Protein AF-A0A0R3PA87-F1 (afdb_monomer_lite)

Secondary structure (DSSP, 8-state):
-PPP----------GGGS-S---HHHH-TT-GGGG------SSB-HHHHHHHHHHHHHHHHHTTTS----B-HHHHHHH-TTTBSS----SSS--SSS-HHHHHHHHTB-B-HHHHHHHHHHT---B---TTT--SSS---SPP-B-SS--SSSPBTT-HHHHHHHHHHHHHH-SS----S---------TTHHHHHHHS-----GGG-

Radius of gyration: 20.93 Å; chains: 1; bounding box: 81×44×45 Å

Sequence (209 aa):
MRKTKSKATGIIQDDSTIAESFDARAQRPDCPSIHSTRDQSACGSCWAIATAEAITDHICTASKGLHQVVISTDDILSCCTSCGNGCALPSDNILRNNSVILIAAFRCNGGYPYKAWYYCVNTGVVTGGNYTSQTGCKPYTFPPCDYHISATHYVVCGDRKQKKGAHRKVIKQTVRICARSTIQPLTRTTRTTVIDTVFCKQNTDPSFK

InterPro domains:
  IPR000169 Cysteine peptidase, cysteine active site [PS00139] (40-51)
  IPR000668 Peptidase C1A, papain C-terminal [PF00112] (19-171)
  IPR000668 Peptidase C1A, papain C-terminal [SM00645] (18-208)
  IPR013128 Peptidase C1A [PTHR12411] (21-175)
  IPR038765 Papain-like cysteine peptidase superfamily [SSF54001] (15-157)

Organism: Angiostrongylus costaricensis (NCBI:txid334426)

Foldseek 3Di:
DDDDDDDDPDPPPPCVPDDPDDDVCVVQVLAVLSVDDAAPFLFQLCLLQVLQSVVQRVVCVVVVSLDRFGFASVQLLQVLQQWAQDHNDPPDDPPDDDCSLVSSRRRSVGGHNVSSNVCCVQQNTATEDDCVVRDTQAHDQADHADEPDDDDDHHHGPDPVSVVVSVVRCVVRDDDDHGGRDDDPPDDDDRDVCRRCNRRVDPPDPPPD

pLDDT: mean 71.18, std 21.8, range [29.02, 97.56]

Structure (mmCIF, N/CA/C/O backbone):
data_AF-A0A0R3PA87-F1
#
_entry.id   AF-A0A0R3PA87-F1
#
loop_
_atom_site.group_PDB
_atom_site.id
_atom_site.type_symbol
_atom_site.label_atom_id
_atom_site.label_alt_id
_atom_site.label_comp_id
_atom_site.label_asym_id
_atom_site.label_entity_id
_atom_site.label_seq_id
_atom_site.pdbx_PDB_ins_code
_atom_site.Cartn_x
_atom_site.Cartn_y
_atom_site.Cartn_z
_atom_site.occupancy
_atom_site.B_iso_or_equiv
_atom_site.auth_seq_id
_atom_site.auth_comp_id
_atom_site.auth_asym_id
_atom_site.auth_atom_id
_atom_site.pdbx_PDB_model_num
ATOM 1 N N . MET A 1 1 ? -59.543 -7.952 -7.845 1.00 36.38 1 MET A N 1
ATOM 2 C CA . MET A 1 1 ? -58.504 -8.933 -8.235 1.00 36.38 1 MET A CA 1
ATOM 3 C C . MET A 1 1 ? -57.212 -8.606 -7.498 1.00 36.38 1 MET A C 1
ATOM 5 O O . MET A 1 1 ? -56.717 -7.493 -7.622 1.00 36.38 1 MET A O 1
ATOM 9 N N . ARG A 1 2 ? -56.724 -9.529 -6.660 1.00 40.84 2 ARG A N 1
ATOM 10 C CA . ARG A 1 2 ? -55.486 -9.381 -5.877 1.00 40.84 2 ARG A CA 1
ATOM 11 C C . ARG A 1 2 ? -54.284 -9.480 -6.820 1.00 40.84 2 ARG A C 1
ATOM 13 O O . ARG A 1 2 ? -54.117 -10.518 -7.449 1.00 40.84 2 ARG A O 1
ATOM 20 N N . LYS A 1 3 ? -53.445 -8.444 -6.900 1.00 42.84 3 LYS A N 1
ATOM 21 C CA . LYS A 1 3 ? -52.101 -8.577 -7.478 1.00 42.84 3 LYS A CA 1
ATOM 22 C C . LYS A 1 3 ? -51.150 -9.005 -6.360 1.00 42.84 3 LYS A C 1
ATOM 24 O O . LYS A 1 3 ? -51.020 -8.337 -5.338 1.00 42.84 3 LYS A O 1
ATOM 29 N N . THR A 1 4 ? -50.596 -10.196 -6.526 1.00 43.78 4 THR A N 1
ATOM 30 C CA . THR A 1 4 ? -49.713 -10.916 -5.608 1.00 43.78 4 THR A CA 1
ATOM 31 C C . THR A 1 4 ? -48.408 -10.159 -5.363 1.00 43.78 4 THR A C 1
ATOM 33 O O . THR A 1 4 ? -47.751 -9.727 -6.307 1.00 43.78 4 THR A O 1
ATOM 36 N N . LYS A 1 5 ? -48.009 -10.037 -4.090 1.00 53.19 5 LYS A N 1
ATOM 37 C CA . LYS A 1 5 ? -46.666 -9.601 -3.687 1.00 53.19 5 LYS A CA 1
ATOM 38 C C . LYS A 1 5 ? -45.656 -10.671 -4.114 1.00 53.19 5 LYS A C 1
ATOM 40 O O . LYS A 1 5 ? -45.702 -11.774 -3.578 1.00 53.19 5 LYS A O 1
ATOM 45 N N . SER A 1 6 ? -44.742 -10.344 -5.025 1.00 44.50 6 SER A N 1
ATOM 46 C CA . SER A 1 6 ? -43.498 -11.104 -5.173 1.00 44.50 6 SER A CA 1
ATOM 47 C C . SER A 1 6 ? -42.444 -10.454 -4.283 1.00 44.50 6 SER A C 1
ATOM 49 O O . SER A 1 6 ? -42.127 -9.275 -4.430 1.00 44.50 6 SER A O 1
ATOM 51 N N . LYS A 1 7 ? -41.978 -11.209 -3.291 1.00 52.31 7 LYS A N 1
ATOM 52 C CA . LYS A 1 7 ? -40.954 -10.808 -2.329 1.00 52.31 7 LYS A CA 1
ATOM 53 C C . LYS A 1 7 ? -39.600 -11.133 -2.965 1.00 52.31 7 LYS A C 1
ATOM 55 O O . LYS A 1 7 ? -39.161 -12.275 -2.910 1.00 52.31 7 LYS A O 1
ATOM 60 N N . ALA A 1 8 ? -38.959 -10.147 -3.583 1.00 48.41 8 ALA A N 1
ATOM 61 C CA . ALA A 1 8 ? -37.540 -10.228 -3.902 1.00 48.41 8 ALA A CA 1
ATOM 62 C C . ALA A 1 8 ? -36.766 -9.659 -2.706 1.00 48.41 8 ALA A C 1
ATOM 64 O O . ALA A 1 8 ? -36.724 -8.451 -2.496 1.00 48.41 8 ALA A O 1
ATOM 65 N N . THR A 1 9 ? -36.204 -10.529 -1.871 1.00 54.16 9 THR A N 1
ATOM 66 C CA . THR A 1 9 ? -35.189 -10.159 -0.875 1.00 54.16 9 THR A CA 1
ATOM 67 C C . THR A 1 9 ? -33.866 -9.917 -1.592 1.00 54.16 9 THR A C 1
ATOM 69 O O . THR A 1 9 ? -32.996 -10.779 -1.630 1.00 54.16 9 THR A O 1
ATOM 72 N N . GLY A 1 10 ? -33.746 -8.741 -2.195 1.00 54.03 10 GLY A N 1
ATOM 73 C CA . GLY A 1 10 ? -32.482 -8.121 -2.563 1.00 54.03 10 GLY A CA 1
ATOM 74 C C . GLY A 1 10 ? -32.516 -6.714 -1.989 1.00 54.03 10 GLY A C 1
ATOM 75 O O . GLY A 1 10 ? -33.524 -6.026 -2.144 1.00 54.03 10 GLY A O 1
ATOM 76 N N . ILE A 1 11 ? -31.474 -6.303 -1.268 1.00 56.62 11 ILE A N 1
ATOM 77 C CA . ILE A 1 11 ? -31.339 -4.903 -0.865 1.00 56.62 11 ILE A CA 1
ATOM 78 C C . ILE A 1 11 ? -31.103 -4.124 -2.161 1.00 56.62 11 ILE A C 1
ATOM 80 O O . ILE A 1 11 ? -29.984 -4.070 -2.658 1.00 56.62 11 ILE A O 1
ATOM 84 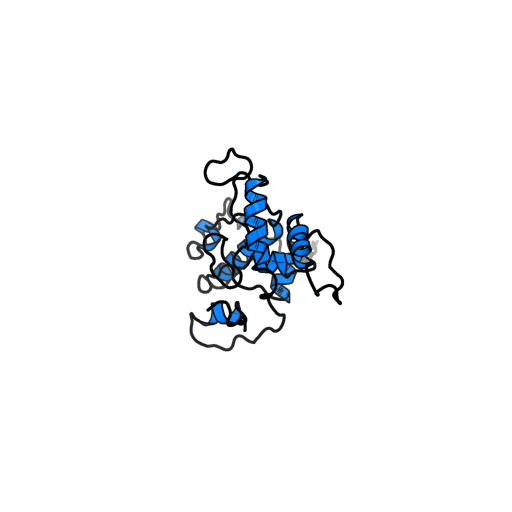N N . ILE A 1 12 ? -32.172 -3.598 -2.757 1.00 60.22 12 ILE A N 1
ATOM 85 C CA . ILE A 1 12 ? -32.054 -2.512 -3.723 1.00 60.22 12 ILE A CA 1
ATOM 86 C C . ILE A 1 12 ? -31.697 -1.305 -2.868 1.00 60.22 12 ILE A C 1
ATOM 88 O O . ILE A 1 12 ? -32.521 -0.832 -2.084 1.00 60.22 12 ILE A O 1
ATOM 92 N N . GLN A 1 13 ? -30.428 -0.914 -2.914 1.00 67.88 13 GLN A N 1
ATOM 93 C CA . GLN A 1 13 ? -29.962 0.283 -2.240 1.00 67.88 13 GLN A CA 1
ATOM 94 C C . GLN A 1 13 ? -30.651 1.464 -2.927 1.00 67.88 13 GLN A C 1
ATOM 96 O O . GLN A 1 13 ? -30.638 1.567 -4.149 1.00 67.88 13 GLN A O 1
ATOM 101 N N . ASP A 1 14 ? -31.367 2.269 -2.151 1.00 77.25 14 ASP A N 1
ATOM 102 C CA . ASP A 1 14 ? -32.051 3.446 -2.667 1.00 77.25 14 ASP A CA 1
ATOM 103 C C . ASP A 1 14 ? -30.995 4.489 -3.042 1.00 77.25 14 ASP A C 1
ATOM 105 O O . ASP A 1 14 ? -30.403 5.132 -2.169 1.00 77.25 14 ASP A O 1
ATOM 109 N N . ASP A 1 15 ? -30.737 4.618 -4.342 1.00 76.38 15 ASP A N 1
ATOM 110 C CA . ASP A 1 15 ? -29.722 5.517 -4.893 1.00 76.38 15 ASP A CA 1
ATOM 111 C C . ASP A 1 15 ? -29.968 6.988 -4.513 1.00 76.38 15 ASP A C 1
ATOM 113 O O . ASP A 1 15 ? -29.024 7.774 -4.513 1.00 76.38 15 ASP A O 1
ATOM 117 N N . SER A 1 16 ? -31.189 7.368 -4.094 1.00 77.19 16 SER A N 1
ATOM 118 C CA . SER A 1 16 ? -31.479 8.726 -3.597 1.00 77.19 16 SER A CA 1
ATOM 119 C C . SER A 1 16 ? -30.732 9.087 -2.305 1.00 77.19 16 SER A C 1
ATOM 121 O O . SER A 1 16 ? -30.657 10.259 -1.935 1.00 77.19 16 SER A O 1
ATOM 123 N N . THR A 1 17 ? -30.151 8.092 -1.626 1.00 85.25 17 THR A N 1
ATOM 124 C CA . THR A 1 17 ? -29.367 8.266 -0.394 1.00 85.25 17 THR A CA 1
ATOM 125 C C . THR A 1 17 ? -27.857 8.379 -0.630 1.00 85.25 17 THR A C 1
ATOM 127 O O . THR A 1 17 ? -27.113 8.660 0.312 1.00 85.25 17 THR A O 1
ATOM 130 N N . ILE A 1 18 ? -27.385 8.175 -1.865 1.00 88.31 18 ILE A N 1
ATOM 131 C CA . ILE A 1 18 ? -25.967 8.284 -2.227 1.00 88.31 18 ILE A CA 1
ATOM 132 C C . ILE A 1 18 ? -25.680 9.724 -2.660 1.00 88.31 18 ILE A C 1
ATOM 134 O O . ILE A 1 18 ? -26.373 10.289 -3.501 1.00 88.31 18 ILE A O 1
ATOM 138 N N . ALA A 1 19 ? -24.648 10.333 -2.077 1.00 90.50 19 ALA A N 1
ATOM 139 C CA . ALA A 1 19 ? -24.252 11.692 -2.424 1.00 90.50 19 ALA A CA 1
ATOM 140 C C . ALA A 1 19 ? -23.732 11.781 -3.871 1.00 90.50 19 ALA A C 1
ATOM 142 O O . ALA A 1 19 ? -23.000 10.903 -4.325 1.00 90.50 19 ALA A O 1
ATOM 143 N N . GLU A 1 20 ? -24.039 12.887 -4.557 1.00 92.56 20 GLU A N 1
ATOM 144 C CA . GLU A 1 20 ? -23.544 13.183 -5.913 1.00 92.56 20 GLU A CA 1
ATOM 145 C C . GLU A 1 20 ? -22.006 13.230 -5.983 1.00 92.56 20 GLU A C 1
ATOM 147 O O . GLU A 1 20 ? -21.406 12.897 -7.003 1.00 92.56 20 GLU A O 1
ATOM 152 N N . SER A 1 21 ? -21.351 13.606 -4.882 1.00 95.19 21 SER A N 1
ATOM 153 C CA . SER A 1 21 ? -19.898 13.572 -4.749 1.00 95.19 21 SER A CA 1
ATOM 154 C C . SER A 1 21 ? -19.482 13.038 -3.383 1.00 95.19 21 SER A C 1
ATOM 156 O O . SER A 1 21 ? -20.155 13.250 -2.372 1.00 95.19 21 SER A O 1
ATOM 158 N N . PHE A 1 22 ? -18.351 12.338 -3.353 1.00 94.62 22 PHE A N 1
ATOM 159 C CA . PHE A 1 22 ? -17.768 11.807 -2.130 1.00 94.62 22 PHE A CA 1
ATOM 160 C C . PHE A 1 22 ? -16.245 11.865 -2.218 1.00 94.62 22 PHE A C 1
ATOM 162 O O . PHE A 1 22 ? -15.646 11.334 -3.151 1.00 94.62 22 PHE A O 1
ATOM 169 N N . ASP A 1 23 ? -15.621 12.482 -1.217 1.00 96.50 23 ASP A N 1
ATOM 170 C CA . ASP A 1 23 ? -14.173 12.469 -1.035 1.00 96.50 23 ASP A CA 1
ATOM 171 C C . ASP A 1 23 ? -13.853 11.871 0.336 1.00 96.50 23 ASP A C 1
ATOM 173 O O . ASP A 1 23 ? -14.148 12.469 1.375 1.00 96.50 23 ASP A O 1
ATOM 177 N N . ALA A 1 24 ? -13.233 10.690 0.346 1.00 95.69 24 ALA A N 1
ATOM 178 C CA . ALA A 1 24 ? -12.865 9.997 1.577 1.00 95.69 24 ALA A CA 1
ATOM 179 C C . ALA A 1 24 ? -11.958 10.851 2.479 1.00 95.69 24 ALA A C 1
ATOM 181 O O . ALA A 1 24 ? -12.069 10.770 3.700 1.00 95.69 24 ALA A O 1
ATOM 182 N N . ARG A 1 25 ? -11.121 11.717 1.894 1.00 96.50 25 ARG A N 1
ATOM 183 C CA . ARG A 1 25 ? -10.221 12.624 2.623 1.00 96.50 25 ARG A CA 1
ATOM 184 C C . ARG A 1 25 ? -10.994 13.671 3.418 1.00 96.50 25 ARG A C 1
ATOM 186 O O . ARG A 1 25 ? -10.628 13.997 4.540 1.00 96.50 25 ARG A O 1
ATOM 193 N N . ALA A 1 26 ? -12.086 14.183 2.849 1.00 96.06 26 ALA A N 1
ATOM 194 C CA . ALA A 1 26 ? -12.949 15.146 3.527 1.00 96.06 26 ALA A CA 1
ATOM 195 C C . ALA A 1 26 ? -13.774 14.483 4.638 1.00 96.06 26 ALA A C 1
ATOM 197 O 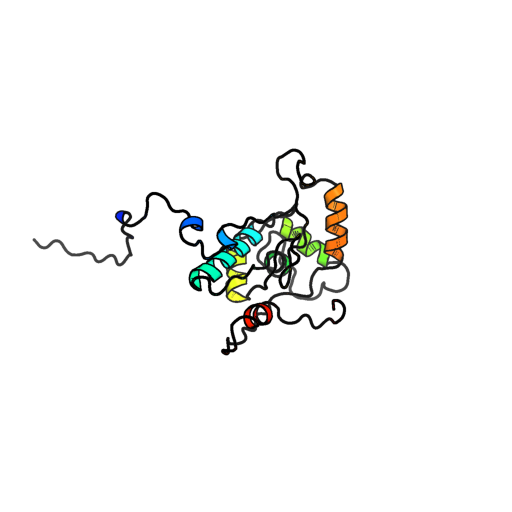O . ALA A 1 26 ? -14.034 15.094 5.671 1.00 96.06 26 ALA A O 1
ATOM 198 N N . GLN A 1 27 ? -14.174 13.228 4.431 1.00 95.38 27 GLN A N 1
ATOM 199 C CA . GLN A 1 27 ? -15.029 12.499 5.368 1.00 95.38 27 GLN A CA 1
ATOM 200 C C . GLN A 1 27 ? -14.258 11.868 6.526 1.00 95.38 27 GLN A C 1
ATOM 202 O O . GLN A 1 27 ? -14.824 11.674 7.600 1.00 95.38 27 GLN A O 1
ATOM 207 N N . ARG A 1 28 ? -12.976 11.547 6.323 1.00 94.69 28 ARG A N 1
ATOM 208 C CA . ARG A 1 28 ? -12.102 10.897 7.307 1.00 94.69 28 ARG A CA 1
ATOM 209 C C . ARG A 1 28 ? -10.821 11.702 7.567 1.00 94.69 28 ARG A C 1
ATOM 211 O O . ARG A 1 28 ? -9.722 11.172 7.394 1.00 94.69 28 ARG A O 1
ATOM 218 N N . PRO A 1 29 ? -10.933 12.961 8.040 1.00 95.62 29 PRO A N 1
ATOM 219 C CA . PRO A 1 29 ? -9.766 13.771 8.396 1.00 95.62 29 PRO A CA 1
ATOM 220 C C . PRO A 1 29 ? -8.985 13.184 9.587 1.00 95.62 29 PRO A C 1
ATOM 222 O O . PRO A 1 29 ? -7.829 13.531 9.810 1.00 95.62 29 PRO A O 1
ATOM 225 N N . ASP A 1 30 ? -9.602 12.271 10.346 1.00 95.56 30 ASP A N 1
ATOM 226 C CA . ASP A 1 30 ? -8.991 11.493 11.426 1.00 95.56 30 ASP A CA 1
ATOM 227 C C . ASP A 1 30 ? -8.049 10.380 10.930 1.00 95.56 30 ASP A C 1
ATOM 229 O O . ASP A 1 30 ? -7.413 9.711 11.747 1.00 95.56 30 ASP A O 1
ATOM 233 N N . CYS A 1 31 ? -7.944 10.176 9.613 1.00 96.56 31 CYS A N 1
ATOM 234 C CA . CYS A 1 31 ? -7.134 9.133 8.993 1.00 96.56 31 CYS A CA 1
ATOM 235 C C . CYS A 1 31 ? -6.099 9.719 8.019 1.00 96.56 31 CYS A C 1
ATOM 237 O O . CYS A 1 31 ? -6.359 9.813 6.818 1.00 96.56 31 CYS A O 1
ATOM 239 N N . PRO A 1 32 ? -4.882 10.048 8.502 1.00 95.50 32 PRO A N 1
ATOM 240 C CA . PRO A 1 32 ? -3.830 10.649 7.678 1.00 95.50 32 PRO A CA 1
ATOM 241 C C . PRO A 1 32 ? -3.417 9.800 6.470 1.00 95.50 32 PRO A C 1
ATOM 243 O O . PRO A 1 32 ? -2.934 10.337 5.476 1.00 95.50 32 PRO A O 1
ATOM 246 N N . SER A 1 33 ? -3.605 8.480 6.543 1.00 95.06 33 SER A N 1
ATOM 247 C CA . SER A 1 33 ? -3.246 7.553 5.468 1.00 95.06 33 SER A CA 1
ATOM 248 C C . SER A 1 33 ? -4.004 7.819 4.165 1.00 95.06 33 SER A C 1
ATOM 250 O O . SER A 1 33 ? -3.393 7.738 3.102 1.00 95.06 33 SER A O 1
ATOM 252 N N . ILE A 1 34 ? -5.260 8.274 4.243 1.00 97.00 34 ILE A N 1
ATOM 253 C CA . ILE A 1 34 ? -6.123 8.554 3.078 1.00 97.00 34 ILE A CA 1
ATOM 254 C C . ILE A 1 34 ? -5.610 9.774 2.287 1.00 97.00 34 ILE A C 1
ATOM 256 O O . ILE A 1 34 ? -5.894 9.944 1.103 1.00 97.00 34 ILE A O 1
ATOM 260 N N . HIS A 1 35 ? -4.825 10.640 2.934 1.00 95.38 35 HIS A N 1
ATOM 261 C CA . HIS A 1 35 ? -4.175 11.789 2.300 1.00 95.38 35 HIS A CA 1
ATOM 262 C C . HIS A 1 35 ? -2.788 11.456 1.740 1.00 95.38 35 HIS A C 1
ATOM 264 O O . HIS A 1 35 ? -2.181 12.292 1.071 1.00 95.38 35 HIS A O 1
ATOM 270 N N . SER A 1 36 ? -2.254 10.276 2.055 1.00 92.69 36 SER A N 1
ATOM 271 C CA . SER A 1 36 ? -0.900 9.894 1.679 1.00 92.69 36 SER A CA 1
ATOM 272 C C . SER A 1 36 ? -0.859 9.276 0.284 1.00 92.69 36 SER A C 1
ATOM 274 O O . SER A 1 36 ? -1.814 8.661 -0.179 1.00 92.69 36 SER A O 1
ATOM 276 N N . THR A 1 37 ? 0.268 9.440 -0.400 1.00 93.25 37 THR A N 1
ATOM 277 C CA . THR A 1 37 ? 0.536 8.803 -1.693 1.00 93.25 37 THR A CA 1
ATOM 278 C C . THR A 1 37 ? 1.869 8.076 -1.606 1.00 93.25 37 THR A C 1
ATOM 280 O O . THR A 1 37 ? 2.828 8.602 -1.029 1.00 93.25 37 THR A O 1
ATOM 283 N N . ARG A 1 38 ? 1.943 6.859 -2.151 1.00 93.62 38 ARG A N 1
ATOM 284 C CA . ARG A 1 38 ? 3.175 6.062 -2.187 1.00 93.62 38 ARG A CA 1
ATOM 285 C C . ARG A 1 38 ? 3.721 5.945 -3.608 1.00 93.62 38 ARG A C 1
ATOM 287 O O . ARG A 1 38 ? 3.001 6.092 -4.588 1.00 93.62 38 ARG A O 1
ATOM 294 N N . ASP A 1 39 ? 5.017 5.661 -3.697 1.00 91.69 39 ASP A N 1
ATOM 295 C CA . ASP A 1 39 ? 5.737 5.469 -4.956 1.00 91.69 39 ASP A CA 1
ATOM 296 C C . ASP A 1 39 ? 6.122 3.990 -5.108 1.00 91.69 39 ASP A C 1
ATOM 298 O O . ASP A 1 39 ? 6.771 3.407 -4.234 1.00 91.69 39 ASP A O 1
ATOM 302 N N . GLN A 1 40 ? 5.719 3.380 -6.224 1.00 89.19 40 GLN A N 1
ATOM 303 C CA . GLN A 1 40 ? 6.029 1.987 -6.540 1.00 89.19 40 GLN A CA 1
ATOM 304 C C . GLN A 1 40 ? 7.459 1.755 -7.026 1.00 89.19 40 GLN A C 1
ATOM 306 O O . GLN A 1 40 ? 7.900 0.604 -7.075 1.00 89.19 40 GLN A O 1
ATOM 311 N N . SER A 1 41 ? 8.217 2.820 -7.289 1.00 88.62 41 SER A N 1
ATOM 312 C CA . SER A 1 41 ? 9.540 2.791 -7.905 1.00 88.62 41 SER A CA 1
ATOM 313 C C . SER A 1 41 ? 9.510 2.099 -9.270 1.00 88.62 41 SER A C 1
ATOM 315 O O . SER A 1 41 ? 8.453 1.825 -9.812 1.00 88.62 41 SER A O 1
ATOM 317 N N . ALA A 1 42 ? 10.660 1.738 -9.838 1.00 83.00 42 ALA A N 1
ATOM 318 C CA . ALA A 1 42 ? 10.760 0.952 -11.065 1.00 83.00 42 ALA A CA 1
ATOM 319 C C . ALA A 1 42 ? 10.444 -0.541 -10.826 1.00 83.00 42 ALA A C 1
ATOM 321 O O . ALA A 1 42 ? 11.220 -1.425 -11.191 1.00 83.00 42 ALA A O 1
ATOM 322 N N . CYS A 1 43 ? 9.307 -0.815 -10.189 1.00 82.75 43 CYS A N 1
ATOM 323 C CA . CYS A 1 43 ? 8.763 -2.134 -9.904 1.00 82.75 43 CYS A CA 1
ATOM 324 C C . CYS A 1 43 ? 7.257 -2.107 -10.196 1.00 82.75 43 CYS A C 1
ATOM 326 O O . CYS A 1 43 ? 6.543 -1.222 -9.735 1.00 82.75 43 CYS A O 1
ATOM 328 N N . GLY A 1 44 ? 6.742 -3.075 -10.957 1.00 86.75 44 GLY A N 1
ATOM 329 C CA . GLY A 1 44 ? 5.309 -3.258 -11.215 1.00 86.75 44 GLY A CA 1
ATOM 330 C C . GLY A 1 44 ? 4.563 -3.840 -10.010 1.00 86.75 44 GLY A C 1
ATOM 331 O O . GLY A 1 44 ? 3.941 -4.895 -10.110 1.00 86.75 44 GLY A O 1
ATOM 332 N N . SER A 1 45 ? 4.653 -3.172 -8.861 1.00 90.62 45 SER A N 1
ATOM 333 C CA . SER A 1 45 ? 4.071 -3.565 -7.570 1.00 90.62 45 SER A CA 1
ATOM 334 C C . SER A 1 45 ? 2.782 -2.809 -7.227 1.00 90.62 45 SER A C 1
ATOM 336 O O . SER A 1 45 ? 2.324 -2.878 -6.087 1.00 90.62 45 SER A O 1
ATOM 338 N N . CYS A 1 46 ? 2.158 -2.125 -8.193 1.00 94.06 46 CYS A N 1
ATOM 339 C CA . CYS A 1 46 ? 0.905 -1.379 -8.010 1.00 94.06 46 CYS A CA 1
ATOM 340 C C . CYS A 1 46 ? -0.186 -2.197 -7.299 1.00 94.06 46 CYS A C 1
ATOM 342 O O . CYS A 1 46 ? -0.853 -1.699 -6.399 1.00 94.06 46 CYS A O 1
ATOM 344 N N . TRP A 1 47 ? -0.312 -3.483 -7.642 1.00 94.81 47 TRP A N 1
ATOM 345 C CA . TRP A 1 47 ? -1.252 -4.419 -7.023 1.00 94.81 47 TRP A CA 1
ATOM 346 C C . TRP A 1 47 ? -1.019 -4.593 -5.512 1.00 94.81 47 TRP A C 1
ATOM 348 O O . TRP A 1 47 ? -1.977 -4.760 -4.756 1.00 94.81 47 TRP A O 1
ATOM 358 N N . ALA A 1 48 ? 0.238 -4.544 -5.066 1.00 93.56 48 ALA A N 1
ATOM 359 C CA . ALA A 1 48 ? 0.616 -4.649 -3.662 1.00 93.56 48 ALA A CA 1
ATOM 360 C C . ALA A 1 48 ? 0.464 -3.303 -2.944 1.00 93.56 48 ALA A C 1
ATOM 362 O O . ALA A 1 48 ? -0.045 -3.278 -1.827 1.00 93.56 48 ALA A O 1
ATOM 363 N N . ILE A 1 49 ? 0.852 -2.194 -3.588 1.00 95.50 49 ILE A N 1
ATOM 364 C CA . ILE A 1 49 ? 0.720 -0.842 -3.020 1.00 95.50 49 ILE A CA 1
ATOM 365 C C . ILE A 1 49 ? -0.739 -0.477 -2.804 1.00 95.50 49 ILE A C 1
ATOM 367 O O . ILE A 1 49 ? -1.098 -0.165 -1.675 1.00 95.50 49 ILE A O 1
ATOM 371 N N . ALA A 1 50 ? -1.583 -0.616 -3.827 1.00 96.81 50 ALA A N 1
ATOM 372 C CA . ALA A 1 50 ? -3.003 -0.291 -3.718 1.00 96.81 50 ALA A CA 1
ATOM 373 C C . ALA A 1 50 ? -3.691 -1.121 -2.621 1.00 96.81 50 ALA A C 1
ATOM 375 O O . ALA A 1 50 ? -4.532 -0.619 -1.881 1.00 96.81 50 ALA A O 1
ATOM 376 N N . THR A 1 51 ? -3.296 -2.391 -2.473 1.00 96.12 51 THR A N 1
ATOM 377 C CA . THR A 1 51 ? -3.800 -3.251 -1.393 1.00 96.12 51 THR A CA 1
ATOM 378 C C . THR A 1 51 ? -3.325 -2.763 -0.021 1.00 96.12 51 THR A C 1
ATOM 380 O O . THR A 1 51 ? -4.133 -2.645 0.896 1.00 96.12 51 THR A O 1
ATOM 383 N N . ALA A 1 52 ? -2.034 -2.454 0.137 1.00 96.12 52 ALA A N 1
ATOM 384 C CA . ALA A 1 52 ? -1.486 -1.961 1.398 1.00 96.12 52 ALA A CA 1
ATOM 385 C C . ALA A 1 52 ? -2.094 -0.610 1.812 1.00 96.12 52 ALA A C 1
ATOM 387 O O . ALA A 1 52 ? -2.418 -0.428 2.985 1.00 96.12 52 ALA A O 1
ATOM 388 N N . GLU A 1 53 ? -2.262 0.321 0.872 1.00 97.56 53 GLU A N 1
ATOM 389 C CA . GLU A 1 53 ? -2.889 1.630 1.095 1.00 97.56 53 GLU A CA 1
ATOM 390 C C . GLU A 1 53 ? -4.341 1.467 1.541 1.00 97.56 53 GLU A C 1
ATOM 392 O O . GLU A 1 53 ? -4.692 1.882 2.643 1.00 97.56 53 GLU A O 1
ATOM 397 N N . ALA A 1 54 ? -5.153 0.746 0.766 1.00 96.81 54 ALA A N 1
ATOM 398 C CA . ALA A 1 54 ? -6.556 0.554 1.105 1.00 96.81 54 ALA A CA 1
ATOM 399 C C . ALA A 1 54 ? -6.729 -0.151 2.461 1.00 96.81 54 ALA A C 1
ATOM 401 O O . ALA A 1 54 ? -7.519 0.292 3.289 1.00 96.81 54 ALA A O 1
ATOM 402 N N . ILE A 1 55 ? -5.968 -1.213 2.752 1.00 95.50 55 ILE A N 1
ATOM 403 C CA . ILE A 1 55 ? -6.033 -1.877 4.067 1.00 95.50 55 ILE A CA 1
ATOM 404 C C . ILE A 1 55 ? -5.645 -0.914 5.189 1.00 95.50 55 ILE A C 1
ATOM 406 O O . ILE A 1 55 ? -6.287 -0.915 6.239 1.00 95.50 55 ILE A O 1
ATOM 410 N N . THR A 1 56 ? -4.621 -0.086 4.973 1.00 95.81 56 THR A N 1
ATOM 411 C CA . THR A 1 56 ? -4.219 0.941 5.937 1.00 95.81 56 THR A CA 1
ATOM 412 C C . THR A 1 56 ? -5.387 1.882 6.251 1.00 95.81 56 THR A C 1
ATOM 414 O O . THR A 1 56 ? -5.731 2.078 7.421 1.00 95.81 56 THR A O 1
ATOM 417 N N . ASP A 1 57 ? -6.053 2.382 5.211 1.00 96.88 57 ASP A N 1
ATOM 418 C CA . ASP A 1 57 ? -7.207 3.270 5.332 1.00 96.88 57 ASP A CA 1
ATOM 419 C C . ASP A 1 57 ? -8.383 2.588 6.021 1.00 96.88 57 ASP A C 1
ATOM 421 O O . ASP A 1 57 ? -9.010 3.173 6.903 1.00 96.88 57 ASP A O 1
ATOM 425 N N . HIS A 1 58 ? -8.667 1.331 5.678 1.00 95.06 58 HIS A N 1
ATOM 426 C CA . HIS A 1 58 ? -9.735 0.550 6.293 1.00 95.06 58 HIS A CA 1
ATOM 427 C C . HIS A 1 58 ? -9.484 0.286 7.781 1.00 95.06 58 HIS A C 1
ATOM 429 O O . HIS A 1 58 ? -10.430 0.369 8.564 1.00 95.06 58 HIS A O 1
ATOM 435 N N . ILE A 1 59 ? -8.240 0.021 8.200 1.00 93.44 59 ILE A N 1
ATOM 436 C CA . ILE A 1 59 ? -7.892 -0.152 9.620 1.00 93.44 59 ILE A CA 1
ATOM 437 C C . ILE A 1 59 ? -8.171 1.139 10.394 1.00 93.44 59 ILE A C 1
ATOM 439 O O . ILE A 1 59 ? -8.842 1.105 11.432 1.00 93.44 59 ILE A O 1
ATOM 443 N N . CYS A 1 60 ? -7.730 2.285 9.876 1.00 94.88 60 CYS A N 1
ATOM 444 C CA . CYS A 1 60 ? -8.022 3.571 10.501 1.00 94.88 60 CYS A CA 1
ATOM 445 C C . CYS A 1 60 ? -9.528 3.876 10.494 1.00 94.88 60 CYS A C 1
ATOM 447 O O . CYS A 1 60 ? -10.118 4.248 11.513 1.00 94.88 60 CYS A O 1
ATOM 449 N N . THR A 1 61 ? -10.182 3.620 9.364 1.00 95.19 61 THR A N 1
ATOM 450 C CA . THR A 1 61 ? -11.598 3.903 9.149 1.00 95.19 61 THR A CA 1
ATOM 451 C C . THR A 1 61 ? -12.472 3.111 10.118 1.00 95.19 61 THR A C 1
ATOM 453 O O . THR A 1 61 ? -13.282 3.697 10.844 1.00 95.19 61 THR A O 1
ATOM 456 N N . ALA A 1 62 ? -12.277 1.794 10.176 1.00 92.81 62 ALA A N 1
ATOM 457 C CA . ALA A 1 62 ? -13.039 0.884 11.025 1.00 92.81 62 ALA A CA 1
ATOM 458 C C . ALA A 1 62 ? -12.779 1.120 12.518 1.00 92.81 62 ALA A C 1
ATOM 460 O O . ALA A 1 62 ? -13.687 0.984 13.337 1.00 92.81 62 ALA A O 1
ATOM 461 N N . SER A 1 63 ? -11.557 1.524 12.873 1.00 91.81 63 SER A N 1
ATOM 462 C CA . SER A 1 63 ? -11.184 1.841 14.253 1.00 91.81 63 SER A CA 1
ATOM 463 C C . SER A 1 63 ? -11.540 3.266 14.687 1.00 91.81 63 SER A C 1
ATOM 465 O O . SER A 1 63 ? -11.253 3.629 15.825 1.00 91.81 63 SER A O 1
ATOM 467 N N . LYS A 1 64 ? -12.169 4.074 13.819 1.00 94.12 64 LYS A N 1
ATOM 468 C CA . LYS A 1 64 ? -12.487 5.492 14.084 1.00 94.12 64 LYS A CA 1
ATOM 469 C C . LYS A 1 64 ? -11.247 6.303 14.495 1.00 94.12 64 LYS A C 1
ATOM 471 O O . LYS A 1 64 ? -11.264 6.998 15.508 1.00 94.12 64 LYS A O 1
ATOM 476 N N . GLY A 1 65 ? -10.145 6.114 13.769 1.00 91.19 65 GLY A N 1
ATOM 477 C CA . GLY A 1 65 ? -8.886 6.819 14.010 1.00 91.19 65 GLY A CA 1
ATOM 478 C C . GLY A 1 65 ? -8.022 6.235 15.133 1.00 91.19 65 GLY A C 1
ATOM 479 O O . GLY A 1 65 ? -6.907 6.702 15.343 1.00 91.19 65 GLY A O 1
ATOM 480 N N . LEU A 1 66 ? -8.479 5.200 15.851 1.00 89.62 66 LEU A N 1
ATOM 481 C CA . LEU A 1 66 ? -7.720 4.615 16.967 1.00 89.62 66 LEU A CA 1
ATOM 482 C C . LEU A 1 66 ? -6.493 3.809 16.517 1.00 89.62 66 LEU A C 1
ATOM 484 O O . LEU A 1 66 ? -5.553 3.635 17.295 1.00 89.62 66 LEU A O 1
ATOM 488 N N . HIS A 1 67 ? -6.502 3.282 15.293 1.00 89.12 67 HIS A N 1
ATOM 489 C CA . HIS A 1 67 ? -5.413 2.482 14.742 1.00 89.12 67 HIS A CA 1
ATOM 490 C C . HIS A 1 67 ? -4.901 3.107 13.445 1.00 89.12 67 HIS A C 1
ATOM 492 O O . HIS A 1 67 ? -5.463 2.897 12.375 1.00 89.12 67 HIS A O 1
ATOM 498 N N . GLN A 1 68 ? -3.810 3.863 13.552 1.00 91.56 68 GLN A N 1
ATOM 499 C CA . GLN A 1 68 ? -3.143 4.526 12.431 1.00 91.56 68 GLN A CA 1
ATOM 500 C C . GLN A 1 68 ? -1.808 3.830 12.141 1.00 91.56 68 GLN A C 1
ATOM 502 O O . GLN A 1 68 ? -0.745 4.257 12.583 1.00 91.56 68 GLN A O 1
ATOM 507 N N . VAL A 1 69 ? -1.881 2.699 11.444 1.00 90.56 69 VAL A N 1
ATOM 508 C CA . VAL A 1 69 ? -0.706 1.940 10.984 1.00 90.56 69 VAL A CA 1
ATOM 509 C C . VAL A 1 69 ? -0.321 2.334 9.566 1.00 90.56 69 VAL A C 1
ATOM 511 O O . VAL A 1 69 ? -1.048 3.068 8.918 1.00 90.56 69 VAL A O 1
ATOM 514 N N . VAL A 1 70 ? 0.803 1.822 9.063 1.00 94.00 70 VAL A N 1
ATOM 515 C CA . VAL A 1 70 ? 1.099 1.795 7.624 1.00 94.00 70 VAL A CA 1
ATOM 516 C C . VAL A 1 70 ? 1.460 0.369 7.254 1.00 94.00 70 VAL A C 1
ATOM 518 O O . VAL A 1 70 ? 2.426 -0.177 7.788 1.00 94.00 70 VAL A O 1
ATOM 521 N N . ILE A 1 71 ? 0.685 -0.248 6.369 1.00 94.25 71 ILE A N 1
ATOM 522 C CA . ILE A 1 71 ? 0.876 -1.643 5.971 1.00 94.25 71 ILE A CA 1
ATOM 523 C C . ILE A 1 71 ? 2.055 -1.783 5.002 1.00 94.25 71 ILE A C 1
ATOM 525 O O . ILE A 1 71 ? 2.245 -0.976 4.086 1.00 94.25 71 ILE A O 1
ATOM 529 N N . SER A 1 72 ? 2.863 -2.825 5.210 1.00 93.06 72 SER A N 1
ATOM 530 C CA . SER A 1 72 ? 4.042 -3.099 4.394 1.00 93.06 72 SER A CA 1
ATOM 531 C C . SER A 1 72 ? 3.660 -3.603 3.008 1.00 93.06 72 SER A C 1
ATOM 533 O O . SER A 1 72 ? 3.268 -4.757 2.826 1.00 93.06 72 SER A O 1
ATOM 535 N N . THR A 1 73 ? 3.893 -2.763 2.004 1.00 92.50 73 THR A N 1
ATOM 536 C CA . THR A 1 73 ? 3.919 -3.196 0.603 1.00 92.50 73 THR A CA 1
ATOM 537 C C . THR A 1 73 ? 4.960 -4.290 0.383 1.00 92.50 73 THR A C 1
ATOM 539 O O . THR A 1 73 ? 4.718 -5.228 -0.368 1.00 92.50 73 THR A O 1
ATOM 542 N N . ASP A 1 74 ? 6.123 -4.179 1.025 1.00 87.06 74 ASP A N 1
ATOM 543 C CA . ASP A 1 74 ? 7.255 -5.082 0.808 1.00 87.06 74 ASP A CA 1
ATOM 544 C C . ASP A 1 74 ? 6.966 -6.500 1.333 1.00 87.06 74 ASP A C 1
ATOM 546 O O . ASP A 1 74 ? 7.395 -7.490 0.741 1.00 87.06 74 ASP A O 1
ATOM 550 N N . ASP A 1 75 ? 6.168 -6.628 2.396 1.00 86.88 75 ASP A N 1
ATOM 551 C CA . ASP A 1 75 ? 5.667 -7.912 2.890 1.00 86.88 75 ASP A CA 1
ATOM 552 C C . ASP A 1 75 ? 4.720 -8.573 1.895 1.00 86.88 75 ASP A C 1
ATOM 554 O O . ASP A 1 75 ? 4.963 -9.706 1.487 1.00 86.88 75 ASP A O 1
ATOM 558 N N . ILE A 1 76 ? 3.710 -7.846 1.413 1.00 88.31 76 ILE A N 1
ATOM 559 C CA . ILE A 1 76 ? 2.798 -8.348 0.376 1.00 88.31 76 ILE A CA 1
ATOM 560 C C . ILE A 1 76 ? 3.601 -8.756 -0.868 1.00 88.31 76 ILE A C 1
ATOM 562 O O . ILE A 1 76 ? 3.443 -9.863 -1.394 1.00 88.31 76 ILE A O 1
ATOM 566 N N . LEU A 1 77 ? 4.519 -7.886 -1.297 1.00 84.69 77 LEU A N 1
ATOM 567 C CA . LEU A 1 77 ? 5.329 -8.071 -2.488 1.00 84.69 77 LEU A CA 1
ATOM 568 C C . LEU A 1 77 ? 6.265 -9.270 -2.372 1.00 84.69 77 LEU A C 1
ATOM 570 O O . LEU A 1 77 ? 6.386 -9.993 -3.346 1.00 84.69 77 LEU A O 1
ATOM 574 N N . SER A 1 78 ? 6.906 -9.537 -1.232 1.00 79.19 78 SER A N 1
ATOM 575 C CA . SER A 1 78 ? 7.920 -10.605 -1.122 1.00 79.19 78 SER A CA 1
ATOM 576 C C . SER A 1 78 ? 7.437 -11.887 -0.432 1.00 79.19 78 SER A C 1
ATOM 578 O O . SER A 1 78 ? 7.976 -12.958 -0.709 1.00 79.19 78 SER A O 1
ATOM 580 N N . CYS A 1 79 ? 6.371 -11.835 0.372 1.00 80.06 79 CYS A N 1
ATOM 581 C CA . CYS A 1 79 ? 5.877 -12.979 1.148 1.00 80.06 79 CYS A CA 1
ATOM 582 C C . CYS A 1 79 ? 4.643 -13.650 0.530 1.00 80.06 79 CYS A C 1
ATOM 584 O O . CYS A 1 79 ? 4.523 -14.869 0.625 1.00 80.06 79 CYS A O 1
ATOM 586 N N . CYS A 1 80 ? 3.791 -12.935 -0.221 1.00 83.12 80 CYS A N 1
ATOM 587 C CA . CYS A 1 80 ? 2.649 -13.582 -0.881 1.00 83.12 80 CYS A CA 1
ATOM 588 C C . CYS A 1 80 ? 3.038 -14.372 -2.149 1.00 83.12 80 CYS A C 1
ATOM 590 O O . CYS A 1 80 ? 3.099 -13.832 -3.255 1.00 83.12 80 CYS A O 1
ATOM 592 N N . THR A 1 81 ? 3.263 -15.677 -2.005 1.00 78.62 81 THR A N 1
ATOM 593 C CA . THR A 1 81 ? 3.710 -16.578 -3.088 1.00 78.62 81 THR A CA 1
ATOM 594 C C . THR A 1 81 ? 2.723 -16.772 -4.226 1.00 78.62 81 THR A C 1
ATOM 596 O O . THR A 1 81 ? 3.146 -17.108 -5.328 1.00 78.62 81 THR A O 1
ATOM 599 N N . SER A 1 82 ? 1.436 -16.519 -4.003 1.00 82.38 82 SER A N 1
ATOM 600 C CA . SER A 1 82 ? 0.399 -16.690 -5.020 1.00 82.38 82 SER A CA 1
ATOM 601 C C . SER A 1 82 ? -0.035 -15.384 -5.691 1.00 82.38 82 SER A C 1
ATOM 603 O O . SER A 1 82 ? -0.781 -15.450 -6.670 1.00 82.38 82 SER A O 1
ATOM 605 N N . CYS A 1 83 ? 0.406 -14.218 -5.195 1.00 83.75 83 CYS A N 1
ATOM 606 C CA . CYS A 1 83 ? -0.125 -12.916 -5.604 1.00 83.75 83 CYS A CA 1
ATOM 607 C C . CYS A 1 83 ? 0.502 -12.322 -6.872 1.00 83.75 83 CYS A C 1
ATOM 609 O O . CYS A 1 83 ? -0.189 -11.607 -7.588 1.00 83.75 83 CYS A O 1
ATOM 611 N N . GLY A 1 84 ? 1.787 -12.562 -7.143 1.00 72.00 84 GLY A N 1
ATOM 612 C CA . GLY A 1 84 ? 2.504 -11.942 -8.265 1.00 72.00 84 GLY A CA 1
ATOM 613 C C . GLY A 1 84 ? 2.402 -12.716 -9.585 1.00 72.00 84 GLY A C 1
ATOM 614 O O . GLY A 1 84 ? 2.165 -13.923 -9.598 1.00 72.00 84 GLY A O 1
ATOM 615 N N . ASN A 1 85 ? 2.639 -12.024 -10.701 1.00 63.28 85 ASN A N 1
ATOM 616 C CA . ASN A 1 85 ? 2.881 -12.625 -12.012 1.00 63.28 85 ASN A CA 1
ATOM 617 C C . ASN A 1 85 ? 4.323 -13.137 -12.071 1.00 63.28 85 ASN A C 1
ATOM 619 O O . ASN A 1 85 ? 5.262 -12.426 -12.409 1.00 63.28 85 ASN A O 1
ATOM 623 N N . GLY A 1 86 ? 4.482 -14.393 -11.687 1.00 52.62 86 GLY A N 1
ATOM 624 C CA . GLY A 1 86 ? 5.754 -15.089 -11.586 1.00 52.62 86 GLY A CA 1
ATOM 625 C C . GLY A 1 86 ? 5.512 -16.299 -10.710 1.00 52.62 86 GLY A C 1
ATOM 626 O O . GLY A 1 86 ? 4.976 -16.149 -9.616 1.00 52.62 86 GLY A O 1
ATOM 627 N N . CYS A 1 87 ? 5.792 -17.486 -11.238 1.00 38.88 87 CYS A N 1
ATOM 628 C CA . CYS A 1 87 ? 5.373 -18.769 -10.688 1.00 38.88 87 CYS A CA 1
ATOM 629 C C . CYS A 1 87 ? 5.496 -18.854 -9.158 1.00 38.88 87 CYS A C 1
ATOM 631 O O . CYS A 1 87 ? 6.497 -18.425 -8.577 1.00 38.88 87 CYS A O 1
ATOM 633 N N . ALA A 1 88 ? 4.509 -19.496 -8.526 1.00 41.88 88 ALA A N 1
ATOM 634 C CA . ALA A 1 88 ? 4.715 -20.123 -7.232 1.00 41.88 88 ALA A CA 1
ATOM 635 C C . ALA A 1 88 ? 5.947 -21.025 -7.369 1.00 41.88 88 ALA A C 1
ATOM 637 O O . ALA A 1 88 ? 5.930 -21.979 -8.150 1.00 41.88 88 ALA A O 1
ATOM 638 N N . LEU A 1 89 ? 7.043 -20.693 -6.684 1.00 40.94 89 LEU A N 1
ATOM 639 C CA . LEU A 1 89 ? 8.104 -21.676 -6.535 1.00 40.94 89 LEU A CA 1
ATOM 640 C C . LEU A 1 89 ? 7.513 -22.856 -5.754 1.00 40.94 89 LEU A C 1
ATOM 642 O O . LEU A 1 89 ? 6.752 -22.617 -4.809 1.00 40.94 89 LEU A O 1
ATOM 646 N N . PRO A 1 90 ? 7.824 -24.102 -6.145 1.00 37.59 90 PRO A N 1
ATOM 647 C CA . PRO A 1 90 ? 7.439 -25.261 -5.361 1.00 37.59 90 PRO A CA 1
ATOM 648 C C . PRO A 1 90 ? 7.957 -25.071 -3.936 1.00 37.59 90 PRO A C 1
ATOM 650 O O . PRO A 1 90 ? 9.083 -24.614 -3.726 1.00 37.59 90 PRO A O 1
ATOM 653 N N . SER A 1 91 ? 7.100 -25.387 -2.972 1.00 41.72 91 SER A N 1
ATOM 654 C CA . SER A 1 91 ? 7.278 -25.144 -1.540 1.00 41.72 91 SER A CA 1
ATOM 655 C C . SER A 1 91 ? 8.510 -25.818 -0.927 1.00 41.72 91 SER A C 1
ATOM 657 O O . SER A 1 91 ? 8.819 -25.559 0.233 1.00 41.72 91 SER A O 1
ATOM 659 N N . ASP A 1 92 ? 9.252 -26.625 -1.689 1.00 41.25 92 ASP A N 1
ATOM 660 C CA . ASP A 1 92 ? 10.249 -27.538 -1.154 1.00 41.25 92 ASP A CA 1
ATOM 661 C C . ASP A 1 92 ? 11.599 -27.392 -1.898 1.00 41.25 92 ASP A C 1
ATOM 663 O O . ASP A 1 92 ? 11.757 -27.768 -3.056 1.00 41.25 92 ASP A O 1
ATOM 667 N N . ASN A 1 93 ? 12.608 -26.870 -1.185 1.00 44.47 93 ASN A N 1
ATOM 668 C CA . ASN A 1 93 ? 14.051 -27.086 -1.414 1.00 44.47 93 ASN A CA 1
ATOM 669 C C . ASN A 1 93 ? 14.805 -26.435 -2.605 1.00 44.47 93 ASN A C 1
ATOM 671 O O . ASN A 1 93 ? 15.748 -27.029 -3.122 1.00 44.47 93 ASN A O 1
ATOM 675 N N . ILE A 1 94 ? 14.575 -25.153 -2.926 1.00 42.84 94 ILE A N 1
ATOM 676 C CA . ILE A 1 94 ? 15.564 -24.322 -3.674 1.00 42.84 94 ILE A CA 1
ATOM 677 C C . ILE A 1 94 ? 15.904 -23.035 -2.892 1.00 42.84 94 ILE A C 1
ATOM 679 O O . ILE A 1 94 ? 15.832 -21.916 -3.392 1.00 42.84 94 ILE A O 1
ATOM 683 N N . LEU A 1 95 ? 16.252 -23.178 -1.609 1.00 46.97 95 LEU A N 1
ATOM 684 C CA . LEU A 1 95 ? 16.638 -22.068 -0.718 1.00 46.97 95 LEU A CA 1
ATOM 685 C C . LEU A 1 95 ? 18.039 -22.263 -0.124 1.00 46.97 95 LEU A C 1
ATOM 687 O O . LEU A 1 95 ? 18.255 -22.069 1.069 1.00 46.97 95 LEU A O 1
ATOM 691 N N . ARG A 1 96 ? 19.016 -22.666 -0.941 1.00 48.50 96 ARG A N 1
ATOM 692 C CA . ARG A 1 96 ? 20.420 -22.737 -0.512 1.00 48.50 96 ARG A CA 1
ATOM 693 C C . ARG A 1 96 ? 21.332 -22.105 -1.553 1.00 48.50 96 ARG A C 1
ATOM 695 O O . ARG A 1 96 ? 22.040 -22.808 -2.260 1.00 48.50 96 ARG A O 1
ATOM 702 N N . ASN A 1 97 ? 21.336 -20.769 -1.550 1.00 42.34 97 ASN A N 1
ATOM 703 C CA . ASN A 1 97 ? 22.349 -19.876 -2.135 1.00 42.34 97 ASN A CA 1
ATOM 704 C C . ASN A 1 97 ? 21.960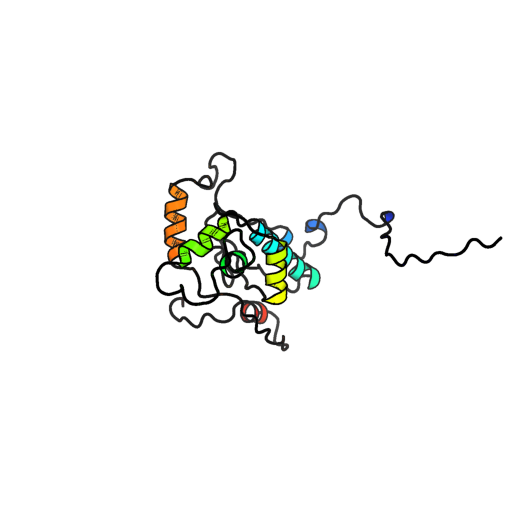 -19.258 -3.502 1.00 42.34 97 ASN A C 1
ATOM 706 O O . ASN A 1 97 ? 22.028 -19.906 -4.536 1.00 42.34 97 ASN A O 1
ATOM 710 N N . ASN A 1 98 ? 21.615 -17.959 -3.477 1.00 42.78 98 ASN A N 1
ATOM 711 C CA . ASN A 1 98 ? 21.419 -17.015 -4.604 1.00 42.78 98 ASN A CA 1
ATOM 712 C C . ASN A 1 98 ? 20.066 -16.911 -5.352 1.00 42.78 98 ASN A C 1
ATOM 714 O O . ASN A 1 98 ? 19.954 -16.087 -6.257 1.00 42.78 98 ASN A O 1
ATOM 718 N N . SER A 1 99 ? 18.993 -17.585 -4.929 1.00 50.28 99 SER A N 1
ATOM 719 C CA . SER A 1 99 ? 17.689 -17.535 -5.641 1.00 50.28 99 SER A CA 1
ATOM 720 C C . SER A 1 99 ? 16.708 -16.436 -5.186 1.00 50.28 99 SER A C 1
ATOM 722 O O . SER A 1 99 ? 15.661 -16.243 -5.796 1.00 50.28 99 SER A O 1
ATOM 724 N N . VAL A 1 100 ? 17.025 -15.685 -4.127 1.00 49.53 100 VAL A N 1
ATOM 725 C CA . VAL A 1 100 ? 16.118 -14.683 -3.521 1.00 49.53 100 VAL A CA 1
ATOM 726 C C . VAL A 1 100 ? 15.903 -13.452 -4.417 1.00 49.53 100 VAL A C 1
ATOM 728 O O . VAL A 1 100 ? 14.803 -12.904 -4.472 1.00 49.53 100 VAL A O 1
ATOM 731 N N . ILE A 1 101 ? 16.933 -13.053 -5.168 1.00 47.47 101 ILE A N 1
ATOM 732 C CA . ILE A 1 101 ? 16.895 -11.908 -6.095 1.00 47.47 101 ILE A CA 1
ATOM 733 C C . ILE A 1 101 ? 15.906 -12.165 -7.243 1.00 47.47 101 ILE A C 1
ATOM 735 O O . ILE A 1 101 ? 15.224 -11.242 -7.683 1.00 47.47 101 ILE A O 1
ATOM 739 N N . LEU A 1 102 ? 15.782 -13.421 -7.691 1.00 47.94 102 LEU A N 1
ATOM 740 C CA . LEU A 1 102 ? 14.840 -13.810 -8.742 1.00 47.94 102 LEU A CA 1
ATOM 741 C C . LEU A 1 102 ? 13.381 -13.658 -8.285 1.00 47.94 102 LEU A C 1
ATOM 743 O O . LEU A 1 102 ? 12.563 -13.152 -9.043 1.00 47.94 102 LEU A O 1
ATOM 747 N N . ILE A 1 103 ? 13.052 -14.014 -7.038 1.00 50.94 103 ILE A N 1
ATOM 748 C CA . ILE A 1 103 ? 11.660 -14.024 -6.549 1.00 50.94 103 ILE A CA 1
ATOM 749 C C . ILE A 1 103 ? 11.066 -12.610 -6.495 1.00 50.94 103 ILE A C 1
ATOM 751 O O . ILE A 1 103 ? 9.964 -12.390 -6.995 1.00 50.94 103 ILE A O 1
ATOM 755 N N . ALA A 1 104 ? 11.790 -11.644 -5.920 1.00 51.03 104 ALA A N 1
ATOM 756 C CA . ALA A 1 104 ? 11.325 -10.256 -5.861 1.00 51.03 104 ALA A CA 1
ATOM 757 C C . ALA A 1 104 ? 11.279 -9.613 -7.259 1.00 51.03 104 ALA A C 1
ATOM 759 O O . ALA A 1 104 ? 10.331 -8.894 -7.572 1.00 51.03 104 ALA A O 1
ATOM 760 N N . ALA A 1 105 ? 12.250 -9.931 -8.125 1.00 55.16 105 ALA A N 1
ATOM 761 C CA . ALA A 1 105 ? 12.294 -9.426 -9.495 1.00 55.16 105 ALA A CA 1
ATOM 762 C C . ALA A 1 105 ? 11.094 -9.891 -10.335 1.00 55.16 105 ALA A C 1
ATOM 764 O O . ALA A 1 105 ? 10.542 -9.091 -11.087 1.00 55.16 105 ALA A O 1
ATOM 765 N N . PHE A 1 106 ? 10.634 -11.139 -10.181 1.00 60.22 106 PHE A N 1
ATOM 766 C CA . PHE A 1 106 ? 9.446 -11.608 -10.900 1.00 60.22 106 PHE A CA 1
ATOM 767 C C . PHE A 1 106 ? 8.168 -10.898 -10.455 1.00 60.22 106 PHE A C 1
ATOM 769 O O . PHE A 1 106 ? 7.322 -10.573 -11.279 1.00 60.22 106 PHE A O 1
ATOM 776 N N . ARG A 1 107 ? 8.026 -10.596 -9.165 1.00 71.44 107 ARG A N 1
ATOM 777 C CA . ARG A 1 107 ? 6.804 -9.972 -8.635 1.00 71.44 107 ARG A CA 1
ATOM 778 C C . ARG A 1 107 ? 6.681 -8.477 -8.941 1.00 71.44 107 ARG A C 1
ATOM 780 O O . ARG A 1 107 ? 5.602 -7.909 -8.789 1.00 71.44 107 ARG A O 1
ATOM 787 N N . CYS A 1 108 ? 7.752 -7.872 -9.451 1.00 80.94 108 CYS A N 1
ATOM 788 C CA . CYS A 1 108 ? 7.726 -6.566 -10.102 1.00 80.94 108 CYS A CA 1
ATOM 789 C C . CYS A 1 108 ? 7.180 -6.605 -11.543 1.00 80.94 108 CYS A C 1
ATOM 791 O O . CYS A 1 108 ? 7.118 -5.557 -12.177 1.00 80.94 108 CYS A O 1
ATOM 793 N N . ASN A 1 109 ? 6.756 -7.762 -12.066 1.00 82.19 109 ASN A N 1
ATOM 794 C CA . ASN A 1 109 ? 6.114 -7.876 -13.384 1.00 82.19 109 ASN A CA 1
ATOM 795 C C . ASN A 1 109 ? 4.574 -7.817 -13.312 1.00 82.19 109 ASN A C 1
ATOM 797 O O . ASN A 1 109 ? 3.885 -8.189 -14.262 1.00 82.19 109 ASN A O 1
ATOM 801 N N . GLY A 1 110 ? 4.018 -7.380 -12.180 1.00 83.56 110 GLY A N 1
ATOM 802 C CA . GLY A 1 110 ? 2.578 -7.338 -11.929 1.00 83.56 110 GLY A CA 1
ATOM 803 C C . GLY A 1 110 ? 2.095 -8.448 -10.998 1.00 83.56 110 GLY A C 1
ATOM 804 O O . GLY A 1 110 ? 2.874 -9.253 -10.487 1.00 83.56 110 GLY A O 1
ATOM 805 N N . GLY A 1 111 ? 0.788 -8.474 -10.753 1.00 88.25 111 GLY A N 1
ATOM 806 C CA . GLY A 1 111 ? 0.149 -9.384 -9.807 1.00 88.25 111 GLY A CA 1
ATOM 807 C C . GLY A 1 111 ? -1.354 -9.146 -9.700 1.00 88.25 111 GLY A C 1
ATOM 808 O O . GLY A 1 111 ? -1.922 -8.337 -10.431 1.00 88.25 111 GLY A O 1
ATOM 809 N N . TYR A 1 112 ? -1.994 -9.868 -8.785 1.00 91.31 112 TYR A N 1
ATOM 810 C CA . TYR A 1 112 ? -3.443 -9.943 -8.632 1.00 91.31 112 TYR A CA 1
ATOM 811 C C . TYR A 1 112 ? -3.884 -9.284 -7.316 1.00 91.31 112 TYR A C 1
ATOM 813 O O . TYR A 1 112 ? -3.682 -9.880 -6.252 1.00 91.31 112 TYR A O 1
ATOM 821 N N . PRO A 1 113 ? -4.545 -8.108 -7.355 1.00 93.88 113 PRO A N 1
ATOM 822 C CA . PRO A 1 113 ? -5.014 -7.422 -6.149 1.00 93.88 113 PRO A CA 1
ATOM 823 C C . PRO A 1 113 ? -5.900 -8.301 -5.256 1.00 93.88 113 PRO A C 1
ATOM 825 O O . PRO A 1 113 ? -5.711 -8.335 -4.045 1.00 93.88 113 PRO A O 1
ATOM 828 N N . TYR A 1 114 ? -6.808 -9.096 -5.837 1.00 93.56 114 TYR A N 1
ATOM 829 C CA . TYR A 1 114 ? -7.697 -9.961 -5.050 1.00 93.56 114 TYR A CA 1
ATOM 830 C C . TYR A 1 114 ? -6.933 -11.000 -4.212 1.00 93.56 114 TYR A C 1
ATOM 832 O O . TYR A 1 114 ? -7.329 -11.301 -3.087 1.00 93.56 114 TYR A O 1
ATOM 840 N N . LYS A 1 115 ? -5.812 -11.531 -4.724 1.00 91.50 115 LYS A N 1
ATOM 841 C CA . LYS A 1 115 ? -4.969 -12.471 -3.973 1.00 91.50 115 LYS A CA 1
ATOM 842 C C . LYS A 1 115 ? -4.185 -11.767 -2.876 1.00 91.50 115 LYS A C 1
ATOM 844 O O . LYS A 1 115 ? -3.983 -12.358 -1.821 1.00 91.50 115 LYS A O 1
ATOM 849 N N . ALA A 1 116 ? -3.768 -10.523 -3.107 1.00 91.69 116 ALA A N 1
ATOM 850 C CA . ALA A 1 116 ? -3.100 -9.710 -2.094 1.00 91.69 116 ALA A CA 1
ATOM 851 C C . ALA A 1 116 ? -4.032 -9.435 -0.913 1.00 91.69 116 ALA A C 1
ATOM 853 O O . ALA A 1 116 ? -3.664 -9.699 0.228 1.00 91.69 116 ALA A O 1
ATOM 854 N N . TRP A 1 117 ? -5.271 -9.033 -1.196 1.00 93.19 117 TRP A N 1
ATOM 855 C CA . TRP A 1 117 ? -6.321 -8.916 -0.187 1.00 93.19 117 TRP A CA 1
ATOM 856 C C . TRP A 1 117 ? -6.553 -10.232 0.556 1.00 93.19 117 TRP A C 1
ATOM 858 O O . TRP A 1 117 ? -6.545 -10.257 1.786 1.00 93.19 117 TRP A O 1
ATOM 868 N N . TYR A 1 118 ? -6.689 -11.340 -0.179 1.00 90.25 118 TYR A N 1
ATOM 869 C CA . TYR A 1 118 ? -6.848 -12.665 0.417 1.00 90.25 118 TYR A CA 1
ATOM 870 C C . TYR A 1 118 ? -5.676 -13.029 1.342 1.00 90.25 118 TYR A C 1
ATOM 872 O O . TYR A 1 118 ? -5.902 -13.530 2.442 1.00 90.25 118 TYR A O 1
ATOM 880 N N . TYR A 1 119 ? -4.433 -12.756 0.938 1.00 85.44 119 TYR A N 1
ATOM 881 C CA . TYR A 1 119 ? -3.243 -12.961 1.767 1.00 85.44 119 TYR A CA 1
ATOM 882 C C . TYR A 1 119 ? -3.300 -12.124 3.048 1.00 85.44 119 TYR A C 1
ATOM 884 O O . TYR A 1 119 ? -3.144 -12.672 4.139 1.00 85.44 119 TYR A O 1
ATOM 892 N N . CYS A 1 120 ? -3.599 -10.829 2.942 1.00 89.62 120 CYS A N 1
ATOM 893 C CA . CYS A 1 120 ? -3.677 -9.956 4.108 1.00 89.62 120 CYS A CA 1
ATOM 894 C C . CYS A 1 120 ? -4.751 -10.404 5.108 1.00 89.62 120 CYS A C 1
ATOM 896 O O . CYS A 1 120 ? -4.513 -10.339 6.310 1.00 89.62 120 CYS A O 1
ATOM 898 N N . VAL A 1 121 ? -5.898 -10.899 4.631 1.00 85.81 121 VAL A N 1
ATOM 899 C CA . VAL A 1 121 ? -6.980 -11.404 5.493 1.00 85.81 121 VAL A CA 1
ATOM 900 C C . VAL A 1 121 ? -6.622 -12.747 6.139 1.00 85.81 121 VAL A C 1
ATOM 902 O O . VAL A 1 121 ? -6.856 -12.929 7.330 1.00 85.81 121 VAL A O 1
ATOM 905 N N . ASN A 1 122 ? -6.059 -13.694 5.381 1.00 82.56 122 ASN A N 1
ATOM 906 C CA . ASN A 1 122 ? -5.875 -15.075 5.854 1.00 82.56 122 ASN A CA 1
ATOM 907 C C . ASN A 1 122 ? -4.527 -15.333 6.539 1.00 82.56 122 ASN A C 1
ATOM 909 O O . ASN A 1 122 ? -4.414 -16.238 7.361 1.00 82.56 122 ASN A O 1
ATOM 913 N N . THR A 1 123 ? -3.482 -14.594 6.173 1.00 82.06 123 THR A N 1
ATOM 914 C CA . THR A 1 123 ? -2.131 -14.735 6.747 1.00 82.06 123 THR A CA 1
ATOM 915 C C . THR A 1 123 ? -1.779 -13.575 7.672 1.00 82.06 123 THR A C 1
ATOM 917 O O . THR A 1 123 ? -1.056 -13.768 8.651 1.00 82.06 123 THR A O 1
ATOM 920 N N . GLY A 1 124 ? -2.314 -12.388 7.392 1.00 83.62 124 GLY A N 1
ATOM 921 C CA . GLY A 1 124 ? -1.866 -11.142 7.998 1.00 83.62 124 GLY A CA 1
ATOM 922 C C . GLY A 1 124 ? -0.718 -10.511 7.212 1.00 83.62 124 GLY A C 1
ATOM 923 O O . GLY A 1 124 ? -0.147 -11.105 6.300 1.00 83.62 124 GLY A O 1
ATOM 924 N N . VAL A 1 125 ? -0.394 -9.275 7.568 1.00 87.81 125 VAL A N 1
ATOM 925 C CA . VAL A 1 125 ? 0.653 -8.468 6.936 1.00 87.81 125 VAL A CA 1
ATOM 926 C C . VAL A 1 125 ? 1.290 -7.578 8.002 1.00 87.81 125 VAL A C 1
ATOM 928 O O . VAL A 1 125 ? 0.609 -7.137 8.928 1.00 87.81 125 VAL A O 1
ATOM 931 N N . VAL A 1 126 ? 2.599 -7.350 7.910 1.00 86.81 126 VAL A N 1
ATOM 932 C CA . VAL A 1 126 ? 3.344 -6.511 8.868 1.00 86.81 126 VAL A CA 1
ATOM 933 C C . VAL A 1 126 ? 3.245 -5.018 8.519 1.00 86.81 126 VAL A C 1
ATOM 935 O O . VAL A 1 126 ? 2.825 -4.650 7.419 1.00 86.81 126 VAL A O 1
ATOM 938 N N . THR A 1 127 ? 3.666 -4.129 9.423 1.00 92.19 127 THR A N 1
ATOM 939 C CA . THR A 1 127 ? 3.788 -2.690 9.124 1.00 92.19 127 THR A CA 1
ATOM 940 C C . THR A 1 127 ? 5.011 -2.392 8.254 1.00 92.19 127 THR A C 1
ATOM 942 O O . THR A 1 127 ? 6.004 -3.120 8.286 1.00 92.19 127 THR A O 1
ATOM 945 N N . GLY A 1 128 ? 4.973 -1.319 7.464 1.00 91.06 128 GLY A N 1
ATOM 946 C CA . GLY A 1 128 ? 6.087 -0.926 6.602 1.00 91.06 128 GLY A CA 1
ATOM 947 C C . GLY A 1 128 ? 5.822 0.325 5.770 1.00 91.06 128 GLY A C 1
ATOM 948 O O . GLY A 1 128 ? 4.996 0.320 4.855 1.00 91.06 128 GLY A O 1
ATOM 949 N N . GLY A 1 129 ? 6.568 1.385 6.066 1.00 90.19 129 GLY A N 1
ATOM 950 C CA . GLY A 1 129 ? 6.494 2.680 5.401 1.00 90.19 129 GLY A CA 1
ATOM 951 C C . GLY A 1 129 ? 7.195 2.736 4.044 1.00 90.19 129 GLY A C 1
ATOM 952 O O . GLY A 1 129 ? 7.531 1.720 3.432 1.00 90.19 129 GLY A O 1
ATOM 953 N N . ASN A 1 130 ? 7.387 3.953 3.545 1.00 91.12 130 ASN A N 1
ATOM 954 C CA . ASN A 1 130 ? 8.045 4.211 2.267 1.00 91.12 130 ASN A CA 1
ATOM 955 C C . ASN A 1 130 ? 9.564 4.013 2.365 1.00 91.12 130 ASN A C 1
ATOM 957 O O . ASN A 1 130 ? 10.143 3.975 3.452 1.00 91.12 130 ASN A O 1
ATOM 961 N N . TYR A 1 131 ? 10.225 3.954 1.208 1.00 86.50 131 TYR A N 1
ATOM 962 C CA . TYR A 1 131 ? 11.681 3.828 1.140 1.00 86.50 131 TYR A CA 1
ATOM 963 C C . TYR A 1 131 ? 12.420 4.972 1.841 1.00 86.50 131 TYR A C 1
ATOM 965 O O . TYR A 1 131 ? 13.486 4.766 2.410 1.00 86.50 131 TYR A O 1
ATOM 973 N N . THR A 1 132 ? 11.892 6.190 1.815 1.00 87.12 132 THR A N 1
ATOM 974 C CA . THR A 1 132 ? 12.545 7.331 2.470 1.00 87.12 132 THR A CA 1
ATOM 975 C C . THR A 1 132 ? 12.334 7.336 3.979 1.00 87.12 132 THR A C 1
ATOM 977 O O . THR A 1 132 ? 13.244 7.719 4.706 1.00 87.12 132 THR A O 1
ATOM 980 N N . SER A 1 133 ? 11.167 6.890 4.458 1.00 87.69 133 SER A N 1
ATOM 981 C CA . SER A 1 133 ? 10.858 6.896 5.889 1.00 87.69 133 SER A CA 1
ATOM 982 C C . SER A 1 133 ? 11.565 5.769 6.638 1.00 87.69 133 SER A C 1
ATOM 984 O O . SER A 1 133 ? 11.910 5.950 7.799 1.00 87.69 133 SER A O 1
ATOM 986 N N . GLN A 1 134 ? 11.770 4.614 5.990 1.00 84.25 134 GLN A N 1
ATOM 987 C CA . GLN A 1 134 ? 12.335 3.410 6.617 1.00 84.25 134 GLN A CA 1
ATOM 988 C C . GLN A 1 134 ? 11.612 3.019 7.926 1.00 84.25 134 GLN A C 1
ATOM 990 O O . GLN A 1 134 ? 12.213 2.483 8.851 1.00 84.25 134 GLN A O 1
ATOM 995 N N . THR A 1 135 ? 10.304 3.287 8.005 1.00 86.50 135 THR A N 1
ATOM 996 C CA . THR A 1 135 ? 9.480 3.071 9.205 1.00 86.50 135 THR A CA 1
ATOM 997 C C . THR A 1 135 ? 8.740 1.735 9.195 1.00 86.50 135 THR A C 1
ATOM 999 O O . THR A 1 135 ? 8.432 1.179 8.139 1.00 86.50 135 THR A O 1
ATOM 1002 N N . GLY A 1 136 ? 8.366 1.255 10.382 1.00 86.19 136 GLY A N 1
ATOM 1003 C CA . GLY A 1 136 ? 7.635 0.000 10.556 1.00 86.19 136 GLY A CA 1
ATOM 1004 C C . GLY A 1 136 ? 8.524 -1.230 10.390 1.00 86.19 136 GLY A C 1
ATOM 1005 O O . GLY A 1 136 ? 9.748 -1.141 10.343 1.00 86.19 136 GLY A O 1
ATOM 1006 N N . CYS A 1 137 ? 7.895 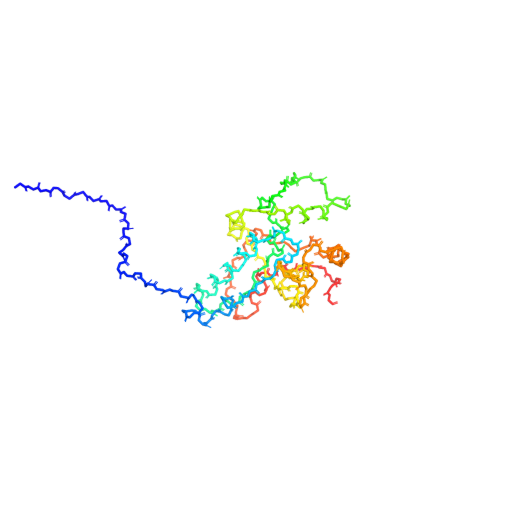-2.397 10.306 1.00 86.06 137 CYS A N 1
ATOM 1007 C CA . CYS A 1 137 ? 8.608 -3.669 10.295 1.00 86.06 137 CYS A CA 1
ATOM 1008 C C . CYS A 1 137 ? 9.450 -3.936 9.069 1.00 86.06 137 CYS A C 1
ATOM 1010 O O . CYS A 1 137 ? 10.563 -4.458 9.140 1.00 86.06 137 CYS A O 1
ATOM 1012 N N . LYS A 1 138 ? 8.842 -3.662 7.924 1.00 84.06 138 LYS A N 1
ATOM 1013 C CA . LYS A 1 138 ? 9.399 -4.008 6.635 1.00 84.06 138 LYS A CA 1
ATOM 1014 C C . LYS A 1 138 ? 9.124 -2.862 5.676 1.00 84.06 138 LYS A C 1
ATOM 1016 O O . LYS A 1 138 ? 8.135 -2.901 4.938 1.00 84.06 138 LYS A O 1
ATOM 1021 N N . PRO A 1 139 ? 9.934 -1.797 5.751 1.00 87.69 139 PRO A N 1
ATOM 1022 C CA . PRO A 1 139 ? 9.790 -0.649 4.873 1.00 87.69 139 PRO A CA 1
ATOM 1023 C C . PRO A 1 139 ? 9.986 -1.042 3.408 1.00 87.69 139 PRO A C 1
ATOM 1025 O O . PRO A 1 139 ? 10.639 -2.040 3.101 1.00 87.69 139 PRO A O 1
ATOM 1028 N N . TYR A 1 140 ? 9.440 -0.239 2.499 1.00 86.81 140 TYR A N 1
ATOM 1029 C CA . TYR A 1 140 ? 9.598 -0.467 1.067 1.00 86.81 140 TYR A CA 1
ATOM 1030 C C . TYR A 1 140 ? 11.066 -0.349 0.641 1.00 86.81 140 TYR A C 1
ATOM 1032 O O . TYR A 1 140 ? 11.745 0.628 0.960 1.00 86.81 140 TYR A O 1
ATOM 1040 N N . THR A 1 141 ? 11.572 -1.348 -0.080 1.00 81.81 141 THR A N 1
ATOM 1041 C CA . THR A 1 141 ? 13.009 -1.455 -0.385 1.00 81.81 141 THR A CA 1
ATOM 1042 C C . THR A 1 141 ? 13.433 -0.741 -1.671 1.00 81.81 141 THR A C 1
ATOM 1044 O O . THR A 1 141 ? 14.630 -0.511 -1.879 1.00 81.81 141 THR A O 1
ATOM 1047 N N . PHE A 1 14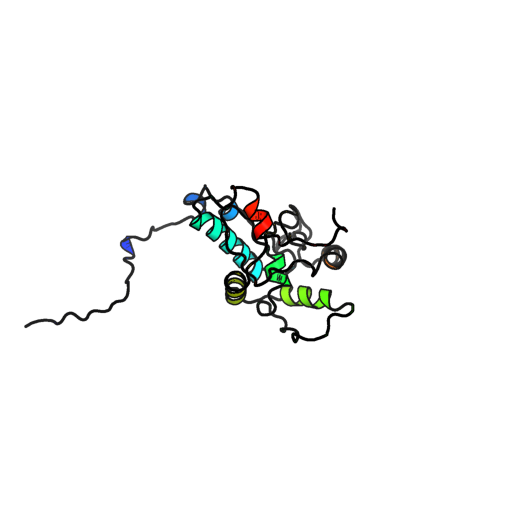2 ? 12.482 -0.333 -2.517 1.00 82.06 142 PHE A N 1
ATOM 1048 C CA . PHE A 1 142 ? 12.772 0.310 -3.797 1.00 82.06 142 PHE A CA 1
ATOM 1049 C C . PHE A 1 142 ? 12.760 1.848 -3.691 1.00 82.06 142 PHE A C 1
ATOM 1051 O O . PHE A 1 142 ? 11.776 2.414 -3.214 1.00 82.06 142 PHE A O 1
ATOM 1058 N N . PRO A 1 143 ? 13.817 2.548 -4.151 1.00 83.69 143 PRO A N 1
ATOM 1059 C CA . PRO A 1 143 ? 13.894 4.008 -4.090 1.00 83.69 143 PRO A CA 1
ATOM 1060 C C . PRO A 1 143 ? 12.924 4.684 -5.066 1.00 83.69 143 PRO A C 1
ATOM 1062 O O . PRO A 1 143 ? 12.788 4.182 -6.180 1.00 83.69 143 PRO A O 1
ATOM 1065 N N . PRO A 1 144 ? 12.318 5.830 -4.719 1.00 88.12 144 PRO A N 1
ATOM 1066 C CA . PRO A 1 144 ? 11.378 6.526 -5.600 1.00 88.12 144 PRO A CA 1
ATOM 1067 C C . PRO A 1 144 ? 12.006 6.921 -6.946 1.00 88.12 144 PRO A C 1
ATOM 1069 O O . PRO A 1 144 ? 13.235 7.035 -7.064 1.00 88.12 144 PRO A O 1
ATOM 1072 N N . CYS A 1 145 ? 11.171 7.089 -7.970 1.00 85.94 145 CYS A N 1
ATOM 1073 C CA . CYS A 1 145 ? 11.601 7.498 -9.307 1.00 85.94 145 CYS A CA 1
ATOM 1074 C C . CYS A 1 145 ? 10.508 8.245 -10.072 1.00 85.94 145 CYS A C 1
ATOM 1076 O O . CYS A 1 145 ? 9.319 8.047 -9.842 1.00 85.94 145 CYS A O 1
ATOM 1078 N N . ASP A 1 146 ? 10.926 9.077 -11.025 1.00 85.81 146 ASP A N 1
ATOM 1079 C CA . ASP A 1 146 ? 10.002 9.895 -11.805 1.00 85.81 146 ASP A CA 1
ATOM 1080 C C . ASP A 1 146 ? 9.394 9.057 -12.944 1.00 85.81 146 ASP A C 1
ATOM 1082 O O . ASP A 1 146 ? 10.099 8.530 -13.816 1.00 85.81 146 ASP A O 1
ATOM 1086 N N . TYR A 1 147 ? 8.066 8.928 -12.924 1.00 79.62 147 TYR A N 1
ATOM 1087 C CA . TYR A 1 147 ? 7.269 8.238 -13.937 1.00 79.62 147 TYR A CA 1
ATOM 1088 C C . TYR A 1 147 ? 6.791 9.212 -15.018 1.00 79.62 147 TYR A C 1
ATOM 1090 O O . TYR A 1 147 ? 6.200 10.241 -14.713 1.00 79.62 147 TYR A O 1
ATOM 1098 N N . HIS A 1 148 ? 6.987 8.850 -16.290 1.00 70.94 148 HIS A N 1
ATOM 1099 C CA . HIS A 1 148 ? 6.399 9.528 -17.460 1.00 70.94 148 HIS A CA 1
ATOM 1100 C C . HIS A 1 148 ? 6.688 11.037 -17.601 1.00 70.94 148 HIS A C 1
ATOM 1102 O O . HIS A 1 148 ? 6.026 11.715 -18.383 1.00 70.94 148 HIS A O 1
ATOM 1108 N N . ILE A 1 149 ? 7.709 11.549 -16.910 1.00 74.19 149 ILE A N 1
ATOM 1109 C CA . ILE A 1 149 ? 8.191 12.929 -17.016 1.00 74.19 149 ILE A CA 1
ATOM 1110 C C . ILE A 1 149 ? 9.717 12.951 -17.137 1.00 74.19 149 ILE A C 1
ATOM 1112 O O . ILE A 1 149 ? 10.405 12.005 -16.743 1.00 74.19 149 ILE A O 1
ATOM 1116 N N . SER A 1 150 ? 10.259 14.044 -17.675 1.00 71.88 150 SER A N 1
ATOM 1117 C CA . SER A 1 150 ? 11.686 14.345 -17.541 1.00 71.88 150 SER A CA 1
ATOM 1118 C C . SER A 1 150 ? 12.042 14.422 -16.055 1.00 71.88 150 SER A C 1
ATOM 1120 O O . SER A 1 150 ? 11.281 15.008 -15.292 1.00 71.88 150 SER A O 1
ATOM 1122 N N . ALA A 1 151 ? 13.177 13.842 -15.651 1.00 69.19 151 ALA A N 1
ATOM 1123 C CA . ALA A 1 151 ? 13.636 13.854 -14.260 1.00 69.19 151 ALA A CA 1
ATOM 1124 C C . ALA A 1 151 ? 13.644 15.284 -13.698 1.00 69.19 151 ALA A C 1
ATOM 1126 O O . ALA A 1 151 ? 14.461 16.109 -14.112 1.00 69.19 151 ALA A O 1
ATOM 1127 N N . THR A 1 152 ? 12.733 15.567 -12.770 1.00 74.69 152 THR A N 1
ATOM 1128 C CA . THR A 1 152 ? 12.637 16.868 -12.091 1.00 74.69 152 THR A CA 1
ATOM 1129 C C . THR A 1 152 ? 13.064 16.755 -10.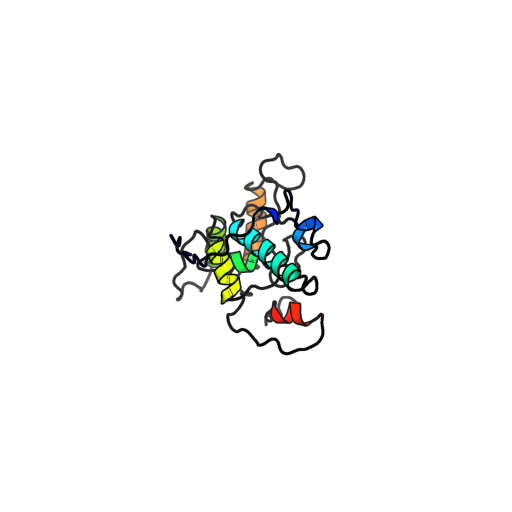637 1.00 74.69 152 THR A C 1
ATOM 1131 O O . THR A 1 152 ? 13.701 17.672 -10.119 1.00 74.69 152 THR A O 1
ATOM 1134 N N . HIS A 1 153 ? 12.769 15.622 -9.993 1.00 79.38 153 HIS A N 1
ATOM 1135 C CA . HIS A 1 153 ? 13.080 15.393 -8.586 1.00 79.38 153 HIS A CA 1
ATOM 1136 C C . HIS A 1 153 ? 13.820 14.070 -8.355 1.00 79.38 153 HIS A C 1
ATOM 1138 O O . HIS A 1 153 ? 14.774 14.031 -7.574 1.00 79.38 153 HIS A O 1
ATOM 1144 N N . TYR A 1 154 ? 13.455 13.011 -9.082 1.00 81.31 154 TYR A N 1
ATOM 1145 C CA . TYR A 1 154 ? 14.138 11.720 -9.040 1.00 81.31 154 TYR A CA 1
ATOM 1146 C C . TYR A 1 154 ? 14.665 11.304 -10.417 1.00 81.31 154 TYR A C 1
ATOM 1148 O O . TYR A 1 154 ? 14.364 11.896 -11.448 1.00 81.31 154 TYR A O 1
ATOM 1156 N N . VAL A 1 155 ? 15.494 10.256 -10.448 1.00 82.50 155 VAL A N 1
ATOM 1157 C CA . VAL A 1 155 ? 15.885 9.634 -11.723 1.00 82.50 155 VAL A CA 1
ATOM 1158 C C . VAL A 1 155 ? 14.655 9.034 -12.403 1.00 82.50 155 VAL A C 1
ATOM 1160 O O . VAL A 1 155 ? 13.759 8.540 -11.721 1.00 82.50 155 VAL A O 1
ATOM 1163 N N . VAL A 1 156 ? 14.627 9.032 -13.737 1.00 83.00 156 VAL A N 1
ATOM 1164 C CA . VAL A 1 156 ? 13.528 8.416 -14.497 1.00 83.00 156 VAL A CA 1
ATOM 1165 C C . VAL A 1 156 ? 13.474 6.916 -14.209 1.00 83.00 156 VAL A C 1
ATOM 1167 O O . VAL A 1 156 ? 14.505 6.230 -14.234 1.00 83.00 156 VAL A O 1
ATOM 1170 N N . CYS A 1 157 ? 12.272 6.399 -13.958 1.00 79.75 157 CYS A N 1
ATOM 1171 C CA . CYS A 1 157 ? 12.075 4.978 -13.704 1.00 79.75 157 CYS A CA 1
ATOM 1172 C C . CYS A 1 157 ? 12.602 4.119 -14.866 1.00 79.75 157 CYS A C 1
ATOM 1174 O O . CYS A 1 157 ? 12.262 4.329 -16.029 1.00 79.75 157 CYS A O 1
ATOM 1176 N N . GLY A 1 158 ? 13.434 3.123 -14.552 1.00 70.12 158 GLY A N 1
ATOM 1177 C CA . GLY A 1 158 ? 14.005 2.202 -15.541 1.00 70.12 158 GLY A CA 1
ATOM 1178 C C . GLY A 1 158 ? 15.369 2.617 -16.110 1.00 70.12 158 GLY A C 1
ATOM 1179 O O . GLY A 1 158 ? 15.968 1.825 -16.849 1.00 70.12 158 GLY A O 1
ATOM 1180 N N . ASP A 1 159 ? 15.911 3.778 -15.719 1.00 69.38 159 ASP A N 1
ATOM 1181 C CA . ASP A 1 159 ? 17.274 4.189 -16.078 1.00 69.38 159 ASP A CA 1
ATOM 1182 C C . ASP A 1 159 ? 18.327 3.208 -15.508 1.00 69.38 159 ASP A C 1
ATOM 1184 O O . ASP A 1 159 ? 18.228 2.688 -14.389 1.00 69.38 159 ASP A O 1
ATOM 1188 N N . ARG A 1 160 ? 19.399 2.958 -16.273 1.00 60.03 160 ARG A N 1
ATOM 1189 C CA . ARG A 1 160 ? 20.537 2.104 -15.891 1.00 60.03 160 ARG A CA 1
ATOM 1190 C C . ARG A 1 160 ? 21.179 2.544 -14.570 1.00 60.03 160 ARG A C 1
ATOM 1192 O O . ARG A 1 160 ? 21.694 1.694 -13.840 1.00 60.03 160 ARG A O 1
ATOM 1199 N N . LYS A 1 161 ? 21.138 3.841 -14.242 1.00 62.38 161 LYS A N 1
ATOM 1200 C CA . LYS A 1 161 ? 21.635 4.383 -12.964 1.00 62.38 161 LYS A CA 1
ATOM 1201 C C . LYS A 1 161 ? 20.797 3.916 -11.767 1.00 62.38 161 LYS A C 1
ATOM 1203 O O . LYS A 1 161 ? 21.369 3.543 -10.743 1.00 62.38 161 LYS A O 1
ATOM 1208 N N . GLN A 1 162 ? 19.475 3.834 -11.919 1.00 61.78 162 GLN A N 1
ATOM 1209 C CA . GLN A 1 162 ? 18.568 3.331 -10.884 1.00 61.78 162 GLN A CA 1
ATOM 1210 C C . GLN A 1 162 ? 18.786 1.834 -10.623 1.00 61.78 162 GLN A C 1
ATOM 1212 O O . GLN A 1 162 ? 18.868 1.403 -9.471 1.00 61.78 162 GLN A O 1
ATOM 1217 N N . LYS A 1 163 ? 18.982 1.044 -11.690 1.00 52.34 163 LYS A N 1
ATOM 1218 C CA . LYS A 1 163 ? 19.217 -0.409 -11.599 1.00 52.34 163 LYS A CA 1
ATOM 1219 C C . LYS A 1 163 ? 20.452 -0.751 -10.752 1.00 52.34 163 LYS A C 1
ATOM 1221 O O . LYS A 1 163 ? 20.407 -1.678 -9.950 1.00 52.34 163 LYS A O 1
ATOM 1226 N N . LYS A 1 164 ? 21.540 0.024 -10.844 1.00 50.44 164 LYS A N 1
ATOM 1227 C CA . LYS A 1 164 ? 22.758 -0.217 -10.039 1.00 50.44 164 LYS A CA 1
ATOM 1228 C C . LYS A 1 164 ? 22.557 0.033 -8.534 1.00 50.44 164 LYS A C 1
ATOM 1230 O O . LYS A 1 164 ? 23.124 -0.697 -7.722 1.00 50.44 164 LYS A O 1
ATOM 1235 N N . GLY A 1 165 ? 21.759 1.038 -8.160 1.00 49.00 165 GLY A N 1
ATOM 1236 C CA . GLY A 1 165 ? 21.480 1.388 -6.760 1.00 49.00 165 GLY A CA 1
ATOM 1237 C C . GLY A 1 165 ? 20.445 0.476 -6.094 1.00 49.00 165 GLY A C 1
ATOM 1238 O O . GLY A 1 165 ? 20.656 0.037 -4.962 1.00 49.00 165 GLY A O 1
ATOM 1239 N N . ALA A 1 166 ? 19.371 0.140 -6.817 1.00 51.59 166 ALA A N 1
ATOM 1240 C CA . ALA A 1 166 ? 18.304 -0.734 -6.332 1.00 51.59 166 ALA A CA 1
ATOM 1241 C C . ALA A 1 166 ? 18.810 -2.166 -6.087 1.00 51.59 166 ALA A C 1
ATOM 1243 O O . ALA A 1 166 ? 18.614 -2.710 -5.003 1.00 51.59 166 ALA A O 1
ATOM 1244 N N . HIS A 1 167 ? 19.569 -2.745 -7.027 1.00 44.09 167 HIS A N 1
ATOM 1245 C CA . HIS A 1 167 ? 20.090 -4.106 -6.869 1.00 44.09 167 HIS A CA 1
ATOM 1246 C C . HIS A 1 167 ? 21.020 -4.249 -5.649 1.00 44.09 167 HIS A C 1
ATOM 1248 O O . HIS A 1 167 ? 20.884 -5.203 -4.893 1.00 44.09 167 HIS A O 1
ATOM 1254 N N . ARG A 1 168 ? 21.934 -3.301 -5.386 1.00 41.19 168 ARG A N 1
ATOM 1255 C CA . ARG A 1 168 ? 22.944 -3.446 -4.314 1.00 41.19 168 ARG A CA 1
ATOM 1256 C C . ARG A 1 168 ? 22.370 -3.356 -2.890 1.00 41.19 168 ARG A C 1
ATOM 1258 O O . ARG A 1 168 ? 22.952 -3.947 -1.982 1.00 41.19 168 ARG A O 1
ATOM 1265 N N . LYS A 1 169 ? 21.255 -2.641 -2.683 1.00 42.59 169 LYS A N 1
ATOM 1266 C CA . LYS A 1 169 ? 20.571 -2.538 -1.376 1.00 42.59 169 LYS A CA 1
ATOM 1267 C C . LYS A 1 169 ? 19.524 -3.637 -1.164 1.00 42.59 169 LYS A C 1
ATOM 1269 O O . LYS A 1 169 ? 19.501 -4.221 -0.085 1.00 42.59 169 LYS A O 1
ATOM 1274 N N . VAL A 1 170 ? 18.767 -4.011 -2.201 1.00 47.28 170 VAL A N 1
ATOM 1275 C CA . VAL A 1 170 ? 17.822 -5.150 -2.159 1.00 47.28 170 VAL A CA 1
ATOM 1276 C C . VAL A 1 170 ? 18.542 -6.466 -1.808 1.00 47.28 170 VAL A C 1
ATOM 1278 O O . VAL A 1 170 ? 18.025 -7.272 -1.033 1.00 47.28 170 VAL A O 1
ATOM 1281 N N . ILE A 1 171 ? 19.789 -6.642 -2.275 1.00 44.19 171 ILE A N 1
ATOM 1282 C CA . ILE A 1 171 ? 20.648 -7.803 -1.962 1.00 44.19 171 ILE A CA 1
ATOM 1283 C C . ILE A 1 171 ? 20.894 -7.991 -0.452 1.00 44.19 171 ILE A C 1
ATOM 1285 O O . ILE A 1 171 ? 21.117 -9.119 -0.020 1.00 44.19 171 ILE A O 1
ATOM 1289 N N . LYS A 1 172 ? 20.834 -6.932 0.369 1.00 41.66 172 LYS A N 1
ATOM 1290 C CA . LYS A 1 172 ? 21.093 -7.032 1.817 1.00 41.66 172 LYS A CA 1
ATOM 1291 C C . LYS A 1 172 ? 19.838 -7.198 2.682 1.00 41.66 172 LYS A C 1
ATOM 1293 O O . LYS A 1 172 ? 19.993 -7.513 3.856 1.00 41.66 172 LYS A O 1
ATOM 1298 N N . GLN A 1 173 ? 18.628 -7.007 2.143 1.00 46.88 173 GLN A N 1
ATOM 1299 C CA . GLN A 1 173 ? 17.429 -6.806 2.977 1.00 46.88 173 GLN A CA 1
ATOM 1300 C C . GLN A 1 173 ? 16.253 -7.756 2.703 1.00 46.88 173 GLN A C 1
ATOM 1302 O O . GLN A 1 173 ? 15.165 -7.546 3.229 1.00 46.88 173 GLN A O 1
ATOM 1307 N N . THR A 1 174 ? 16.440 -8.841 1.946 1.00 50.03 174 THR A N 1
ATOM 1308 C CA . THR A 1 174 ? 15.302 -9.701 1.576 1.00 50.03 174 THR A CA 1
ATOM 1309 C C . THR A 1 174 ? 15.303 -11.058 2.304 1.00 50.03 174 THR A C 1
ATOM 1311 O O . THR A 1 174 ? 16.284 -11.796 2.266 1.00 50.03 174 THR A O 1
ATOM 1314 N N . VAL A 1 175 ? 14.134 -11.397 2.877 1.00 51.28 175 VAL A N 1
ATOM 1315 C CA . VAL A 1 175 ? 13.673 -12.704 3.422 1.00 51.28 175 VAL A CA 1
ATOM 1316 C C . VAL A 1 175 ? 14.049 -13.064 4.869 1.00 51.28 175 VAL A C 1
ATOM 1318 O O . VAL A 1 175 ? 14.441 -14.192 5.152 1.00 51.28 175 VAL A O 1
ATOM 1321 N N . ARG A 1 176 ? 13.855 -12.162 5.838 1.00 56.34 176 ARG A N 1
ATOM 1322 C CA . ARG A 1 176 ? 13.751 -12.598 7.255 1.00 56.34 176 ARG A CA 1
ATOM 1323 C C . ARG A 1 176 ? 12.451 -12.234 7.959 1.00 56.34 176 ARG A C 1
ATOM 1325 O O . ARG A 1 176 ? 12.130 -12.845 8.970 1.00 56.34 176 ARG A O 1
ATOM 1332 N N . ILE A 1 177 ? 11.672 -11.310 7.403 1.00 64.44 177 ILE A N 1
ATOM 1333 C CA . ILE A 1 177 ? 10.435 -10.829 8.019 1.00 64.44 177 ILE A CA 1
ATOM 1334 C C . ILE A 1 177 ? 9.295 -11.095 7.034 1.00 64.44 177 ILE A C 1
ATOM 1336 O O . ILE A 1 177 ? 9.217 -10.436 6.000 1.00 64.44 177 ILE A O 1
ATOM 1340 N N . CYS A 1 178 ? 8.482 -12.110 7.323 1.00 72.81 178 CYS A N 1
ATOM 1341 C CA . CYS A 1 178 ? 7.188 -12.362 6.689 1.00 72.81 178 CYS A CA 1
ATOM 1342 C C . CYS A 1 178 ? 6.150 -12.560 7.791 1.00 72.81 178 CYS A C 1
ATOM 1344 O O . CYS A 1 178 ? 6.458 -13.195 8.809 1.00 72.81 178 CYS A O 1
ATOM 1346 N N . ALA A 1 179 ? 4.930 -12.061 7.593 1.00 65.50 179 ALA A N 1
ATOM 1347 C CA . ALA A 1 179 ? 3.829 -12.390 8.491 1.00 65.50 179 ALA A CA 1
ATOM 1348 C C . ALA A 1 179 ? 3.647 -13.923 8.575 1.00 65.50 179 ALA A C 1
ATOM 1350 O O . ALA A 1 179 ? 3.690 -14.630 7.569 1.00 65.50 179 ALA A O 1
ATOM 1351 N N . ARG A 1 180 ? 3.487 -14.458 9.794 1.00 62.59 180 ARG A N 1
ATOM 1352 C CA . ARG A 1 180 ? 3.173 -15.880 10.034 1.00 62.59 180 ARG A CA 1
ATOM 1353 C C . ARG A 1 180 ? 1.707 -16.028 10.417 1.00 62.59 180 ARG A C 1
ATOM 1355 O O . ARG A 1 180 ? 1.249 -15.292 11.293 1.00 62.59 180 ARG A O 1
ATOM 1362 N N . SER A 1 181 ? 1.067 -17.075 9.898 1.00 48.50 181 SER A N 1
ATOM 1363 C CA . SER A 1 181 ? -0.350 -17.434 10.074 1.00 48.50 181 SER A CA 1
ATOM 1364 C C . SER A 1 181 ? -0.812 -17.693 11.520 1.00 48.50 181 SER A C 1
ATOM 1366 O O . SER A 1 181 ? -1.990 -17.945 11.748 1.00 48.50 181 SER A O 1
ATOM 1368 N N . THR A 1 182 ? 0.074 -17.657 12.523 1.00 41.44 182 THR A N 1
ATOM 1369 C CA . THR A 1 182 ? -0.317 -17.809 13.933 1.00 41.44 182 THR A CA 1
ATOM 1370 C C . THR A 1 182 ? -0.899 -16.510 14.479 1.00 41.44 182 THR A C 1
ATOM 1372 O O . THR A 1 182 ? -0.185 -15.670 15.022 1.00 41.44 182 THR A O 1
ATOM 1375 N N . ILE A 1 183 ? -2.207 -16.325 14.341 1.00 41.16 183 ILE A N 1
ATOM 1376 C CA . ILE A 1 183 ? -2.958 -15.275 15.038 1.00 41.16 183 ILE A CA 1
ATOM 1377 C C . ILE A 1 183 ? -2.736 -15.475 16.547 1.00 41.16 183 ILE A C 1
ATOM 1379 O O . ILE A 1 183 ? -3.217 -16.453 17.115 1.00 41.16 183 ILE A O 1
ATOM 1383 N N . GLN A 1 184 ? -1.976 -14.594 17.206 1.00 35.44 184 GLN A N 1
ATOM 1384 C CA . GLN A 1 184 ? -2.040 -14.523 18.666 1.00 35.44 184 GLN A CA 1
ATOM 1385 C C . GLN A 1 184 ? -3.315 -13.751 19.028 1.00 35.44 184 GLN A C 1
ATOM 1387 O O . GLN A 1 184 ? -3.558 -12.695 18.438 1.00 35.44 184 GLN A O 1
ATOM 1392 N N . PRO A 1 185 ? -4.152 -14.266 19.945 1.00 29.02 185 PRO A N 1
ATOM 1393 C CA . PRO A 1 185 ? -5.357 -13.568 20.368 1.00 29.02 185 PRO A CA 1
ATOM 1394 C C . PRO A 1 185 ? -4.988 -12.202 20.957 1.00 29.02 185 PRO A C 1
ATOM 1396 O O . PRO A 1 185 ? -4.037 -12.087 21.729 1.00 29.02 185 PRO A O 1
ATOM 1399 N N . LEU A 1 186 ? -5.747 -11.169 20.582 1.00 38.38 186 LEU A N 1
ATOM 1400 C CA . LEU A 1 186 ? -5.606 -9.798 21.078 1.00 38.38 186 LEU A CA 1
ATOM 1401 C C . LEU A 1 186 ? -5.966 -9.740 22.573 1.00 38.38 186 LEU A C 1
ATOM 1403 O O . LEU A 1 186 ? -7.064 -9.333 22.950 1.00 38.38 186 LEU A O 1
ATOM 1407 N N . THR A 1 187 ? -5.063 -10.163 23.456 1.00 32.19 187 THR A N 1
ATOM 1408 C CA . THR A 1 187 ? -5.237 -9.968 24.896 1.00 32.19 187 THR A CA 1
ATOM 1409 C C . THR A 1 187 ? -4.841 -8.542 25.266 1.00 32.19 187 THR A C 1
ATOM 1411 O O . THR A 1 187 ? -3.672 -8.169 25.255 1.00 32.19 187 THR A O 1
ATOM 1414 N N . ARG A 1 188 ? -5.882 -7.757 25.553 1.00 40.34 188 ARG A N 1
ATOM 1415 C CA . ARG A 1 188 ? -5.962 -6.460 26.239 1.00 40.34 188 ARG A CA 1
ATOM 1416 C C . ARG A 1 188 ? -4.719 -6.052 27.057 1.00 40.34 188 ARG A C 1
ATOM 1418 O O . ARG A 1 188 ? -4.682 -6.315 28.254 1.00 40.34 188 ARG A O 1
ATOM 1425 N N . THR A 1 189 ? -3.813 -5.262 26.469 1.00 37.25 189 THR A N 1
ATOM 1426 C CA . THR A 1 189 ? -2.856 -4.439 27.238 1.00 37.25 189 THR A CA 1
ATOM 1427 C C . THR A 1 189 ? -2.544 -3.114 26.515 1.00 37.25 189 THR A C 1
ATOM 1429 O O . THR A 1 189 ? -2.294 -3.080 25.325 1.00 37.25 189 THR A O 1
ATOM 1432 N N . THR A 1 190 ? -2.670 -2.000 27.234 1.00 37.41 190 THR A N 1
ATOM 1433 C CA . THR A 1 190 ? -2.291 -0.589 26.959 1.00 37.41 190 THR A CA 1
ATOM 1434 C C . THR A 1 190 ? -1.795 -0.127 25.558 1.00 37.41 190 THR A C 1
ATOM 1436 O O . THR A 1 190 ? -0.610 -0.136 25.236 1.00 37.41 190 THR A O 1
ATOM 1439 N N . ARG A 1 191 ? -2.759 0.405 24.790 1.00 48.94 191 ARG A N 1
ATOM 1440 C CA . ARG A 1 191 ? -2.860 1.630 23.946 1.00 48.94 191 ARG A CA 1
ATOM 1441 C C . ARG A 1 191 ? -1.745 2.197 23.034 1.00 48.94 191 ARG A C 1
ATOM 1443 O O . ARG A 1 191 ? -2.114 3.028 22.214 1.00 48.94 191 ARG A O 1
ATOM 1450 N N . THR A 1 192 ? -0.485 1.762 23.039 1.00 38.50 192 THR A N 1
ATOM 1451 C CA . THR A 1 192 ? 0.482 2.288 22.028 1.00 38.50 192 THR A CA 1
ATOM 1452 C C . THR A 1 192 ? 1.559 1.290 21.608 1.00 38.50 192 THR A C 1
ATOM 1454 O O . THR A 1 192 ? 1.966 1.272 20.455 1.00 38.50 192 THR A O 1
ATOM 1457 N N . THR A 1 193 ? 1.958 0.377 22.491 1.00 32.16 193 THR A N 1
ATOM 1458 C CA . THR A 1 193 ? 3.024 -0.613 22.240 1.00 32.16 193 THR A CA 1
ATOM 1459 C C . THR A 1 193 ? 2.536 -1.895 21.550 1.00 32.16 193 THR A C 1
ATOM 1461 O O . THR A 1 193 ? 3.336 -2.679 21.041 1.00 32.16 193 THR A O 1
ATOM 1464 N N . VAL A 1 194 ? 1.220 -2.132 21.513 1.00 39.22 194 VAL A N 1
ATOM 1465 C CA . VAL A 1 194 ? 0.624 -3.357 20.945 1.00 39.22 194 VAL A CA 1
ATOM 1466 C C . VAL A 1 194 ? 0.642 -3.360 19.428 1.00 39.22 194 VAL A C 1
ATOM 1468 O O . VAL A 1 194 ? 0.803 -4.416 18.835 1.00 39.22 194 VAL A O 1
ATOM 1471 N N . ILE A 1 195 ? 0.516 -2.203 18.787 1.00 43.09 195 ILE A N 1
ATOM 1472 C CA . ILE A 1 195 ? 0.415 -2.145 17.330 1.00 43.09 195 ILE A CA 1
ATOM 1473 C C . ILE A 1 195 ? 1.736 -2.611 16.697 1.00 43.09 195 ILE A C 1
ATOM 1475 O O . ILE A 1 195 ? 1.732 -3.542 15.895 1.00 43.09 195 ILE A O 1
ATOM 1479 N N . ASP A 1 196 ? 2.881 -2.104 17.151 1.00 35.25 196 ASP A N 1
ATOM 1480 C CA . ASP A 1 196 ? 4.168 -2.570 16.624 1.00 35.25 196 ASP A CA 1
ATOM 1481 C C . ASP A 1 196 ? 4.516 -3.995 17.072 1.00 35.25 196 ASP A C 1
ATOM 1483 O O . ASP A 1 196 ? 5.066 -4.753 16.284 1.00 35.25 196 ASP A O 1
ATOM 1487 N N . THR A 1 197 ? 4.131 -4.431 18.276 1.00 39.84 197 THR A N 1
ATOM 1488 C CA . THR A 1 197 ? 4.427 -5.805 18.741 1.00 39.84 197 THR A CA 1
ATOM 1489 C C . THR A 1 197 ? 3.543 -6.869 18.063 1.00 39.84 197 THR A C 1
ATOM 1491 O O . THR A 1 197 ? 3.969 -8.009 17.887 1.00 39.84 197 THR A O 1
ATOM 1494 N N . VAL A 1 198 ? 2.322 -6.512 17.644 1.00 47.72 198 VAL A N 1
ATOM 1495 C CA . VAL A 1 198 ? 1.398 -7.406 16.918 1.00 47.72 198 VAL A CA 1
ATOM 1496 C C . VAL A 1 198 ? 1.767 -7.509 15.437 1.00 47.72 198 VAL A C 1
ATOM 1498 O O . VAL A 1 198 ? 1.655 -8.594 14.861 1.00 47.72 198 VAL A O 1
ATOM 1501 N N . PHE A 1 199 ? 2.248 -6.422 14.824 1.00 50.16 199 PHE A N 1
ATOM 1502 C CA . PHE A 1 199 ? 2.588 -6.402 13.399 1.00 50.16 199 PHE A CA 1
ATOM 1503 C C . PHE A 1 199 ? 4.067 -6.675 13.104 1.00 50.16 199 PHE A C 1
ATOM 1505 O O . PHE A 1 199 ? 4.362 -7.258 12.066 1.00 50.16 199 PHE A O 1
ATOM 1512 N N . CYS A 1 200 ? 4.998 -6.352 14.003 1.00 51.22 200 CYS A N 1
ATOM 1513 C CA . CYS A 1 200 ? 6.367 -6.857 13.959 1.00 51.22 200 CYS A CA 1
ATOM 1514 C C . CYS A 1 200 ? 6.537 -8.057 14.869 1.00 51.22 200 CYS A C 1
ATOM 1516 O O . CYS A 1 200 ? 6.964 -7.939 16.018 1.00 51.22 200 CYS A O 1
ATOM 1518 N N . LYS A 1 201 ? 6.297 -9.255 14.344 1.00 50.91 201 LYS A N 1
ATOM 1519 C CA . LYS A 1 201 ? 6.794 -10.444 15.034 1.00 50.91 201 LYS A CA 1
ATOM 1520 C C . LYS A 1 201 ? 8.323 -10.423 14.980 1.00 50.91 201 LYS A C 1
ATOM 1522 O O . LYS A 1 201 ? 8.912 -10.501 13.906 1.00 50.91 201 LYS A O 1
ATOM 1527 N N . GLN A 1 202 ? 8.906 -10.235 16.161 1.00 43.91 202 GLN A N 1
ATOM 1528 C CA . GLN A 1 202 ? 10.324 -10.090 16.487 1.00 43.91 202 GLN A CA 1
ATOM 1529 C C . GLN A 1 202 ? 11.274 -10.750 15.478 1.00 43.91 202 GLN A C 1
ATOM 1531 O O . GLN A 1 202 ? 11.301 -11.970 15.319 1.00 43.91 202 GLN A O 1
ATOM 1536 N N . ASN A 1 203 ? 12.113 -9.925 14.853 1.00 40.91 203 ASN A N 1
ATOM 1537 C CA . ASN A 1 203 ? 13.339 -10.379 14.218 1.00 40.91 203 ASN A CA 1
ATOM 1538 C C . ASN A 1 203 ? 14.293 -10.813 15.348 1.00 40.91 203 ASN A C 1
ATOM 1540 O O . ASN A 1 203 ? 14.773 -9.972 16.103 1.00 40.91 203 ASN A O 1
ATOM 1544 N N . THR A 1 204 ? 14.543 -12.112 15.518 1.00 39.12 204 THR A N 1
ATOM 1545 C CA . THR A 1 204 ? 15.466 -12.644 16.545 1.00 39.12 204 THR A CA 1
ATOM 1546 C C . THR A 1 204 ? 16.942 -12.475 16.166 1.00 39.12 204 THR A C 1
ATOM 1548 O O . THR A 1 204 ? 17.800 -13.180 16.689 1.00 39.12 204 THR A O 1
ATOM 1551 N N . ASP A 1 205 ? 17.249 -11.582 15.227 1.00 36.31 205 ASP A N 1
ATOM 1552 C CA . ASP A 1 205 ? 18.597 -11.350 14.727 1.00 36.31 205 ASP A CA 1
ATOM 1553 C C . ASP A 1 205 ? 19.224 -10.112 15.399 1.00 36.31 205 ASP A C 1
ATOM 1555 O O . ASP A 1 205 ? 18.814 -8.984 15.108 1.00 36.31 205 ASP A O 1
ATOM 1559 N N . PRO A 1 206 ? 20.218 -10.285 16.291 1.00 34.84 206 PRO A N 1
ATOM 1560 C CA . PRO A 1 206 ? 20.893 -9.178 16.968 1.00 34.84 206 PRO A CA 1
ATOM 1561 C C . PRO A 1 206 ? 21.764 -8.310 16.041 1.00 34.84 206 PRO A C 1
ATOM 1563 O O . PRO A 1 206 ? 22.302 -7.309 16.499 1.00 34.84 206 PRO A O 1
ATOM 1566 N N . SER A 1 207 ? 21.887 -8.639 14.750 1.00 32.66 207 SER A N 1
ATOM 1567 C CA . SER A 1 207 ? 22.763 -7.939 13.793 1.00 32.66 207 SER A CA 1
ATOM 1568 C C . SER A 1 207 ? 22.285 -6.545 13.350 1.00 32.66 207 SER A C 1
ATOM 1570 O O . SER A 1 207 ? 22.957 -5.910 12.541 1.00 32.66 207 SER A O 1
ATOM 1572 N N . PHE A 1 208 ? 21.124 -6.081 13.822 1.00 38.25 208 PHE A N 1
ATOM 1573 C CA . PHE A 1 208 ? 20.529 -4.790 13.436 1.00 38.25 208 PHE A CA 1
ATOM 1574 C C . PHE A 1 208 ? 20.025 -3.964 14.638 1.00 38.25 208 PHE A C 1
ATOM 1576 O O . PHE A 1 208 ? 19.096 -3.170 14.492 1.00 38.25 208 PHE A O 1
ATOM 1583 N N . LYS A 1 209 ? 20.631 -4.158 15.818 1.00 30.91 209 LYS A N 1
ATOM 1584 C CA . LYS A 1 209 ? 20.586 -3.180 16.917 1.00 30.91 209 LYS A CA 1
ATOM 1585 C C . LYS A 1 209 ? 21.722 -2.174 16.791 1.00 30.91 209 LYS A C 1
ATOM 1587 O O . LYS A 1 209 ? 22.812 -2.592 16.343 1.00 30.91 209 LYS A O 1
#